Protein AF-A0A6C0IW32-F1 (afdb_monomer_lite)

pLDDT: mean 74.31, std 19.68, range [24.05, 97.94]

Structure (mmCIF, N/CA/C/O backbone):
data_AF-A0A6C0IW32-F1
#
_entry.id   AF-A0A6C0IW32-F1
#
loop_
_atom_site.group_PDB
_atom_site.id
_atom_site.type_symbol
_atom_site.label_atom_id
_atom_site.label_alt_id
_atom_site.label_comp_id
_atom_site.label_asym_id
_atom_site.label_entity_id
_atom_site.label_seq_id
_atom_site.pdbx_PDB_ins_code
_atom_site.Cartn_x
_atom_site.Cartn_y
_atom_site.Cartn_z
_atom_site.occupancy
_atom_site.B_iso_or_equiv
_atom_site.auth_seq_id
_atom_site.auth_comp_id
_atom_site.auth_asym_id
_atom_site.auth_atom_id
_atom_site.pdbx_PDB_model_num
ATOM 1 N N . MET A 1 1 ? -46.555 11.121 -19.868 1.00 35.78 1 MET A N 1
ATOM 2 C CA . MET A 1 1 ? -45.331 10.616 -20.527 1.00 35.78 1 MET A CA 1
ATOM 3 C C . MET A 1 1 ? -44.204 11.599 -20.251 1.00 35.78 1 MET A C 1
ATOM 5 O O . MET A 1 1 ? -44.133 12.636 -20.891 1.00 35.78 1 MET A O 1
ATOM 9 N N . SER A 1 2 ? -43.410 11.332 -19.212 1.00 31.66 2 SER A N 1
ATOM 10 C CA . SER A 1 2 ? -42.281 12.174 -18.804 1.00 31.66 2 SER A CA 1
ATOM 11 C C . SER A 1 2 ? -41.039 11.726 -19.570 1.00 31.66 2 SER A C 1
ATOM 13 O O . SER A 1 2 ? -40.673 10.552 -19.527 1.00 31.66 2 SER A O 1
ATOM 15 N N . SER A 1 3 ? -40.443 12.649 -20.322 1.00 27.64 3 SER A N 1
ATOM 16 C CA . SER A 1 3 ? -39.231 12.437 -21.104 1.00 27.64 3 SER A CA 1
ATOM 17 C C . SER A 1 3 ? -38.084 12.009 -20.189 1.00 27.64 3 SER A C 1
ATOM 19 O O . SER A 1 3 ? -37.561 12.817 -19.417 1.00 27.64 3 SER A O 1
ATOM 21 N N . ILE A 1 4 ? -37.681 10.744 -20.300 1.00 27.12 4 ILE A N 1
ATOM 22 C CA . ILE A 1 4 ? -36.443 10.223 -19.724 1.00 27.12 4 ILE A CA 1
ATOM 23 C C . ILE A 1 4 ? -35.302 11.029 -20.349 1.00 27.12 4 ILE A C 1
ATOM 25 O O . ILE A 1 4 ? -34.916 10.808 -21.498 1.00 27.12 4 ILE A O 1
ATOM 29 N N . LYS A 1 5 ? -34.793 12.019 -19.608 1.00 27.33 5 LYS A N 1
ATOM 30 C CA . LYS A 1 5 ? -33.540 12.692 -19.946 1.00 27.33 5 LYS A CA 1
ATOM 31 C C . LYS A 1 5 ? -32.472 11.605 -20.007 1.00 27.33 5 LYS A C 1
ATOM 33 O O . LYS A 1 5 ? -32.166 10.994 -18.987 1.00 27.33 5 LYS A O 1
ATOM 38 N N . LYS A 1 6 ? -31.926 11.366 -21.204 1.00 29.45 6 LYS A N 1
ATOM 39 C CA . LYS A 1 6 ? -30.674 10.628 -21.394 1.00 29.45 6 LYS A CA 1
ATOM 40 C C . LYS A 1 6 ? -29.638 11.250 -20.461 1.00 29.45 6 LYS A C 1
ATOM 42 O O . LYS A 1 6 ? -29.188 12.370 -20.697 1.00 29.45 6 LYS A O 1
ATOM 47 N N . ILE A 1 7 ? -29.328 10.542 -19.381 1.00 25.16 7 ILE A N 1
ATOM 48 C CA . ILE A 1 7 ? -28.239 10.888 -18.478 1.00 25.16 7 ILE A CA 1
ATOM 49 C C . ILE A 1 7 ? -26.967 10.768 -19.314 1.00 25.16 7 ILE A C 1
ATOM 51 O O . ILE A 1 7 ? -26.694 9.727 -19.909 1.00 25.16 7 ILE A O 1
ATOM 55 N N . GLN A 1 8 ? -26.253 11.879 -19.451 1.00 25.09 8 GLN A N 1
ATOM 56 C CA . GLN A 1 8 ? -24.964 11.910 -20.118 1.00 25.09 8 GLN A CA 1
ATOM 57 C C . GLN A 1 8 ? -23.985 11.070 -19.289 1.00 25.09 8 GLN A C 1
ATOM 59 O O . GLN A 1 8 ? -23.684 11.416 -18.149 1.00 25.09 8 GLN A O 1
ATOM 64 N N . ASN A 1 9 ? -23.518 9.959 -19.865 1.00 26.31 9 ASN A N 1
ATOM 65 C CA . ASN A 1 9 ? -22.431 9.147 -19.326 1.00 26.31 9 ASN A CA 1
ATOM 66 C C . ASN A 1 9 ? -21.178 10.020 -19.200 1.00 26.31 9 ASN A C 1
ATOM 68 O O . ASN A 1 9 ? -20.588 10.417 -20.210 1.00 26.31 9 ASN A O 1
ATOM 72 N N . MET A 1 10 ? -20.771 10.328 -17.971 1.00 24.05 10 MET A N 1
ATOM 73 C CA . MET A 1 10 ? -19.461 10.913 -17.720 1.00 24.05 10 MET A CA 1
ATOM 74 C C . MET A 1 10 ? -18.429 9.788 -17.663 1.00 24.05 10 MET A C 1
ATOM 76 O O . MET A 1 10 ? -18.452 8.956 -16.764 1.00 24.05 10 MET A O 1
ATOM 80 N N . LYS A 1 11 ? -17.543 9.791 -18.663 1.00 27.30 11 LYS A N 1
ATOM 81 C CA . LYS A 1 11 ? -16.369 8.924 -18.800 1.00 27.30 11 LYS A CA 1
ATOM 82 C C . LYS A 1 11 ? -15.448 9.121 -17.593 1.00 27.30 11 LYS A C 1
ATOM 84 O O . LYS A 1 11 ? -15.018 10.246 -17.333 1.00 27.30 11 LYS A O 1
ATOM 89 N N . GLY A 1 12 ? -15.189 8.046 -16.853 1.00 28.67 12 GLY A N 1
ATOM 90 C CA . GLY A 1 12 ? -14.419 8.070 -15.613 1.00 28.67 12 GLY A CA 1
ATOM 91 C C . GLY A 1 12 ? -12.989 8.584 -15.799 1.00 28.67 12 GLY A C 1
ATOM 92 O O . GLY A 1 12 ? -12.286 8.215 -16.737 1.00 28.67 12 GLY A O 1
ATOM 93 N N . GLY A 1 13 ? -12.559 9.452 -14.882 1.00 26.89 13 GLY A N 1
ATOM 94 C CA . GLY A 1 13 ? -11.177 9.901 -14.770 1.00 26.89 13 GLY A CA 1
ATOM 95 C C . GLY A 1 13 ? -10.309 8.801 -14.169 1.00 26.89 13 GLY A C 1
ATOM 96 O O . GLY A 1 13 ? -10.280 8.624 -12.952 1.00 26.89 13 GLY A O 1
ATOM 97 N N . GLY A 1 14 ? -9.591 8.078 -15.021 1.00 36.69 14 GLY A N 1
ATOM 98 C CA . GLY A 1 14 ? -8.546 7.142 -14.617 1.00 36.69 14 GLY A CA 1
ATOM 99 C C . GLY A 1 14 ? -7.335 7.899 -14.159 1.00 36.69 14 GLY A C 1
ATOM 100 O O . GLY A 1 14 ? -6.444 8.181 -14.954 1.00 36.69 14 GLY A O 1
ATOM 101 N N . SER A 1 15 ? -7.314 8.294 -12.891 1.00 48.12 15 SER A N 1
ATOM 102 C CA . SER A 1 15 ? -6.131 8.940 -12.359 1.00 48.12 15 SER A CA 1
ATOM 103 C C . SER A 1 15 ? -5.076 7.880 -12.052 1.00 48.12 15 SER A C 1
ATOM 105 O O . SER A 1 15 ? -5.280 6.939 -11.279 1.00 48.12 15 SER A O 1
ATOM 107 N N . TRP A 1 16 ? -3.907 8.096 -12.645 1.00 50.81 16 TRP A N 1
ATOM 108 C CA . TRP A 1 16 ? -2.591 7.489 -12.428 1.00 50.81 16 TRP A CA 1
ATOM 109 C C . TRP A 1 16 ? -2.075 7.562 -10.972 1.00 50.81 16 TRP A C 1
ATOM 111 O O . TRP A 1 16 ? -0.878 7.530 -10.704 1.00 50.81 16 TRP A O 1
ATOM 121 N N . THR A 1 17 ? -2.979 7.725 -10.008 1.00 57.38 17 THR A N 1
ATOM 122 C CA . THR A 1 17 ? -2.725 7.986 -8.589 1.00 57.38 17 THR A CA 1
ATOM 123 C C . THR A 1 17 ? -3.177 6.827 -7.700 1.00 57.38 17 THR A C 1
ATOM 125 O O . THR A 1 17 ? -3.131 6.932 -6.475 1.00 57.38 17 THR A O 1
ATOM 128 N N . SER A 1 18 ? -3.616 5.711 -8.290 1.00 73.19 18 SER A N 1
ATOM 129 C CA . SER A 1 18 ? -4.178 4.588 -7.540 1.00 73.19 18 SER A CA 1
ATOM 130 C C . SER A 1 18 ? -3.066 3.648 -7.062 1.00 73.19 18 SER A C 1
ATOM 132 O O . SER A 1 18 ? -2.569 2.791 -7.798 1.00 73.19 18 SER A O 1
ATOM 134 N N . LEU A 1 19 ? -2.660 3.824 -5.802 1.00 80.75 19 LEU A N 1
ATOM 135 C CA . LEU A 1 19 ? -1.595 3.058 -5.151 1.00 80.75 19 LEU A CA 1
ATOM 136 C C . LEU A 1 19 ? -2.167 2.054 -4.152 1.00 80.75 19 LEU A C 1
ATOM 138 O O . LEU A 1 19 ? -3.117 2.342 -3.425 1.00 80.75 19 LEU A O 1
ATOM 142 N N . CYS A 1 20 ? -1.530 0.890 -4.054 1.00 88.31 20 CYS A N 1
ATOM 143 C CA . CYS A 1 20 ? -1.829 -0.061 -2.994 1.00 88.31 20 CYS A CA 1
ATOM 144 C C . CYS A 1 20 ? -1.436 0.534 -1.625 1.00 88.31 20 CYS A C 1
ATOM 146 O O . CYS A 1 20 ? -0.256 0.838 -1.423 1.00 88.31 20 CYS A O 1
ATOM 148 N N . PRO A 1 21 ? -2.360 0.630 -0.648 1.00 88.69 21 PRO A N 1
ATOM 149 C CA . PRO A 1 21 ? -2.099 1.237 0.664 1.00 88.69 21 PRO A CA 1
ATOM 150 C C . PRO A 1 21 ? -1.030 0.492 1.466 1.00 88.69 21 PRO A C 1
ATOM 152 O O . PRO A 1 21 ? -0.431 1.041 2.384 1.00 88.69 21 PRO A O 1
ATOM 155 N N . ILE A 1 22 ? -0.768 -0.773 1.144 1.00 92.00 22 ILE A N 1
ATOM 156 C CA . ILE A 1 22 ? 0.173 -1.602 1.896 1.00 92.00 22 ILE A CA 1
ATOM 157 C C . ILE A 1 22 ? 1.584 -1.477 1.318 1.00 92.00 22 ILE A C 1
ATOM 159 O O . ILE A 1 22 ? 2.547 -1.214 2.041 1.00 92.00 22 ILE A O 1
ATOM 163 N N . CYS A 1 23 ? 1.727 -1.704 0.011 1.00 91.81 23 CYS A N 1
ATOM 164 C CA . CYS A 1 23 ? 3.039 -1.793 -0.626 1.00 91.81 23 CYS A CA 1
ATOM 165 C C . CYS A 1 23 ? 3.468 -0.489 -1.315 1.00 91.81 23 CYS A C 1
ATOM 167 O O . CYS A 1 23 ? 4.652 -0.361 -1.631 1.00 91.81 23 CYS A O 1
ATOM 169 N N . GLY A 1 24 ? 2.547 0.458 -1.526 1.00 86.81 24 GLY A N 1
ATOM 170 C CA . GLY A 1 24 ? 2.777 1.743 -2.192 1.00 86.81 24 GLY A CA 1
ATOM 171 C C . GLY A 1 24 ? 2.996 1.652 -3.700 1.00 86.81 24 GLY A C 1
ATOM 172 O O . GLY A 1 24 ? 3.355 2.648 -4.315 1.00 86.81 24 GLY A O 1
ATOM 173 N N . ILE A 1 25 ? 2.841 0.465 -4.289 1.00 84.75 25 ILE A N 1
ATOM 174 C CA . ILE A 1 25 ? 3.023 0.251 -5.723 1.00 84.75 25 ILE A CA 1
ATOM 175 C C . ILE A 1 25 ? 1.688 0.486 -6.429 1.00 84.75 25 ILE A C 1
ATOM 177 O O . ILE A 1 25 ? 0.625 0.162 -5.893 1.00 84.75 25 ILE A O 1
ATOM 181 N N . HIS A 1 26 ? 1.758 1.048 -7.629 1.00 80.94 26 HIS A N 1
ATOM 182 C CA . HIS A 1 26 ? 0.606 1.313 -8.475 1.00 80.94 26 HIS A CA 1
ATOM 183 C C . HIS A 1 26 ? -0.108 0.014 -8.899 1.00 80.94 26 HIS A C 1
ATOM 185 O O . HIS A 1 26 ? 0.515 -1.044 -9.026 1.00 80.94 26 HIS A O 1
ATOM 191 N N . PHE A 1 27 ? -1.430 0.067 -9.089 1.00 78.25 27 PHE A N 1
ATOM 192 C CA . PHE A 1 27 ? -2.200 -1.098 -9.558 1.00 78.25 27 PHE A CA 1
ATOM 193 C C . PHE A 1 27 ? -1.935 -1.434 -11.022 1.00 78.25 27 PHE A C 1
ATOM 195 O O . PHE A 1 27 ? -1.956 -2.601 -11.404 1.00 78.25 27 PHE A O 1
ATOM 202 N N . ARG A 1 28 ? -1.603 -0.413 -11.810 1.00 72.44 28 ARG A N 1
ATOM 203 C CA . ARG A 1 28 ? -1.044 -0.547 -13.152 1.00 72.44 28 ARG A CA 1
ATOM 204 C C . ARG A 1 28 ? 0.470 -0.672 -13.056 1.00 72.44 28 ARG A C 1
ATOM 206 O O . ARG A 1 28 ? 1.150 0.314 -12.787 1.00 72.44 28 ARG A O 1
ATOM 213 N N . ILE A 1 29 ? 0.986 -1.871 -13.292 1.00 64.25 29 ILE A N 1
ATOM 214 C CA . ILE A 1 29 ? 2.399 -2.077 -13.614 1.00 64.25 29 ILE A CA 1
ATOM 215 C C . ILE A 1 29 ? 2.424 -2.766 -14.975 1.00 64.25 29 ILE A C 1
ATOM 217 O O . ILE A 1 29 ? 2.509 -3.989 -15.069 1.00 64.25 29 ILE A O 1
ATOM 221 N N . SER A 1 30 ? 2.245 -1.989 -16.040 1.00 60.78 30 SER A N 1
ATOM 222 C CA . SER A 1 30 ? 2.347 -2.495 -17.405 1.00 60.78 30 SER A CA 1
ATOM 223 C C . SER A 1 30 ? 3.594 -1.926 -18.047 1.00 60.78 30 SER A C 1
ATOM 225 O O . SER A 1 30 ? 3.694 -0.723 -18.267 1.00 60.78 30 SER A O 1
ATOM 227 N N . PHE A 1 31 ? 4.519 -2.808 -18.386 1.00 60.12 31 PHE A N 1
ATOM 228 C CA . PHE A 1 31 ? 5.547 -2.513 -19.362 1.00 60.12 31 PHE A CA 1
ATOM 229 C C . PHE A 1 31 ? 5.083 -3.224 -20.617 1.00 60.12 31 PHE A C 1
ATOM 231 O O . PHE A 1 31 ? 5.044 -4.449 -20.638 1.00 60.12 31 PHE A O 1
ATOM 238 N N . ASP A 1 32 ? 4.660 -2.524 -21.653 1.00 61.34 32 ASP A N 1
ATOM 239 C CA . ASP A 1 32 ? 4.297 -3.177 -22.910 1.00 61.34 32 ASP A CA 1
ATOM 240 C C . ASP A 1 32 ? 5.483 -3.168 -23.886 1.00 61.34 32 ASP A C 1
ATOM 242 O O . ASP A 1 32 ? 6.581 -2.699 -23.570 1.00 61.34 32 ASP A O 1
ATOM 246 N N . LYS A 1 33 ? 5.315 -3.820 -25.042 1.00 63.66 33 LYS A N 1
ATOM 247 C CA . LYS A 1 33 ? 6.339 -3.817 -26.098 1.00 63.66 33 LYS A CA 1
ATOM 248 C C . LYS A 1 33 ? 6.449 -2.444 -26.769 1.00 63.66 33 LYS A C 1
ATOM 250 O O . LYS A 1 33 ? 7.562 -2.065 -27.129 1.00 63.66 33 LYS A O 1
ATOM 255 N N . SER A 1 34 ? 5.343 -1.704 -26.866 1.00 67.50 34 SER A N 1
ATOM 256 C CA . SER A 1 34 ? 5.291 -0.353 -27.440 1.00 67.50 34 SER A CA 1
ATOM 257 C C . SER A 1 34 ? 6.250 0.597 -26.734 1.00 67.50 34 SER A C 1
ATOM 259 O O . SER A 1 34 ? 6.960 1.331 -27.409 1.00 67.50 34 SER A O 1
ATOM 261 N N . THR A 1 35 ? 6.405 0.484 -25.412 1.00 68.69 35 THR A N 1
ATOM 262 C CA . THR A 1 35 ? 7.375 1.291 -24.651 1.00 68.69 35 THR A CA 1
ATOM 263 C C . THR A 1 35 ? 8.820 1.127 -25.166 1.00 68.69 35 THR A C 1
ATOM 265 O O . THR A 1 35 ? 9.575 2.096 -25.237 1.00 68.69 35 THR A O 1
ATOM 268 N N . ILE A 1 36 ? 9.240 -0.088 -25.557 1.00 67.94 36 ILE A N 1
ATOM 269 C CA . ILE A 1 36 ? 10.590 -0.315 -26.116 1.00 67.94 36 ILE A CA 1
ATOM 270 C C . ILE A 1 36 ? 10.697 0.288 -27.506 1.00 67.94 36 ILE A C 1
ATOM 272 O O . ILE A 1 36 ? 11.688 0.945 -27.815 1.00 67.94 36 ILE A O 1
ATOM 276 N N . GLU A 1 37 ? 9.706 0.021 -28.350 1.00 73.94 37 GLU A N 1
ATOM 277 C CA . GLU A 1 37 ? 9.699 0.499 -29.729 1.00 73.94 37 GLU A CA 1
ATOM 278 C C . GLU A 1 37 ? 9.709 2.029 -29.767 1.00 73.94 37 GLU A C 1
ATOM 280 O O . GLU A 1 37 ? 10.463 2.616 -30.538 1.00 73.94 37 GLU A O 1
ATOM 285 N N . GLU A 1 38 ? 8.982 2.690 -28.868 1.00 73.00 38 GLU A N 1
ATOM 286 C CA . GLU A 1 38 ? 9.019 4.139 -28.678 1.00 73.00 38 GLU A CA 1
ATOM 287 C C . GLU A 1 38 ? 10.392 4.635 -28.211 1.00 73.00 38 GLU A C 1
ATOM 289 O O . GLU A 1 38 ? 10.935 5.569 -28.806 1.00 73.00 38 GLU A O 1
ATOM 294 N N . LEU A 1 39 ? 11.012 3.982 -27.219 1.00 72.19 39 LEU A N 1
ATOM 295 C CA . LEU A 1 39 ? 12.369 4.314 -26.762 1.00 72.19 39 LEU A CA 1
ATOM 296 C C . LEU A 1 39 ? 13.415 4.160 -27.879 1.00 72.19 39 LEU A C 1
ATOM 298 O O . LEU A 1 39 ? 14.296 5.013 -28.032 1.00 72.19 39 LEU A O 1
ATOM 302 N N . SER A 1 40 ? 13.315 3.094 -28.675 1.00 75.00 40 SER A N 1
ATOM 303 C CA . SER A 1 40 ? 14.181 2.835 -29.829 1.00 75.00 40 SER A CA 1
ATOM 304 C C . SER A 1 40 ? 13.935 3.829 -30.966 1.00 75.00 40 SER A C 1
ATOM 306 O O . SER A 1 40 ? 14.884 4.362 -31.530 1.00 75.00 40 SER A O 1
ATOM 308 N N . ASN A 1 41 ? 12.682 4.162 -31.266 1.00 78.81 41 ASN A N 1
ATOM 309 C CA . ASN A 1 41 ? 12.342 5.180 -32.260 1.00 78.81 41 ASN A CA 1
ATOM 310 C C . ASN A 1 41 ? 12.759 6.586 -31.811 1.00 78.81 41 ASN A C 1
ATOM 312 O O . ASN A 1 41 ? 13.036 7.456 -32.634 1.00 78.81 41 ASN A O 1
ATOM 316 N N . TYR A 1 42 ? 12.815 6.836 -30.505 1.00 71.44 42 TYR A N 1
ATOM 317 C CA . TYR A 1 42 ? 13.300 8.096 -29.963 1.00 71.44 42 TYR A CA 1
ATOM 318 C C . TYR A 1 42 ? 14.828 8.206 -29.995 1.00 71.44 42 TYR A C 1
ATOM 320 O O . TYR A 1 42 ? 15.363 9.316 -30.090 1.00 71.44 42 TYR A O 1
ATOM 328 N N . SER A 1 43 ? 15.569 7.096 -29.895 1.00 71.44 43 SER A N 1
ATOM 329 C CA . SER A 1 43 ? 17.034 7.121 -30.012 1.00 71.44 43 SER A CA 1
ATOM 330 C C . SER A 1 43 ? 17.495 7.603 -31.390 1.00 71.44 43 SER A C 1
ATOM 332 O O . SER A 1 43 ? 18.510 8.289 -31.467 1.00 71.44 43 SER A O 1
ATOM 334 N N . SER A 1 44 ? 16.706 7.348 -32.438 1.00 77.12 44 SER A N 1
ATOM 335 C CA . SER A 1 44 ? 17.055 7.642 -33.831 1.00 77.12 44 SER A CA 1
ATOM 336 C C . SER A 1 44 ? 16.649 9.034 -34.340 1.00 77.12 44 SER A C 1
ATOM 338 O O . SER A 1 44 ? 17.180 9.478 -35.354 1.00 77.12 44 SER A O 1
ATOM 340 N N . LYS A 1 45 ? 15.734 9.752 -33.667 1.00 74.69 45 LYS A N 1
ATOM 341 C CA . LYS A 1 45 ? 15.076 10.958 -34.226 1.00 74.69 45 LYS A CA 1
ATOM 342 C C . LYS A 1 45 ? 15.692 12.325 -33.874 1.00 74.69 45 LYS A C 1
ATOM 344 O O . LYS A 1 45 ? 15.268 13.323 -34.451 1.00 74.69 45 LYS A O 1
ATOM 349 N N . LYS A 1 46 ? 16.651 12.437 -32.943 1.00 73.44 46 LYS A N 1
ATOM 350 C CA . LYS A 1 46 ? 17.237 13.737 -32.527 1.00 73.44 46 LYS A CA 1
ATOM 351 C C . LYS A 1 46 ? 18.752 13.654 -32.328 1.00 73.44 46 LYS A C 1
ATOM 353 O O . LYS A 1 46 ? 19.241 12.651 -31.819 1.00 73.44 46 LYS A O 1
ATOM 358 N N . ARG A 1 47 ? 19.480 14.739 -32.646 1.00 76.56 47 ARG A N 1
ATOM 359 C CA . ARG A 1 47 ? 20.872 14.927 -32.190 1.00 76.56 47 ARG A CA 1
ATOM 360 C C . ARG A 1 47 ? 20.868 14.970 -30.660 1.00 76.56 47 ARG A C 1
ATOM 362 O O . ARG A 1 47 ? 20.246 15.854 -30.077 1.00 76.56 47 ARG A O 1
ATOM 369 N N . LYS A 1 48 ? 21.518 13.994 -30.034 1.00 78.06 48 LYS A N 1
ATOM 370 C CA . LYS A 1 48 ? 21.678 13.876 -28.580 1.00 78.06 48 LYS A CA 1
ATOM 371 C C . LYS A 1 48 ? 23.143 14.065 -28.229 1.00 78.06 48 LYS A C 1
ATOM 373 O O . LYS A 1 48 ? 24.005 13.753 -29.050 1.00 78.06 48 LYS A O 1
ATOM 378 N N . SER A 1 49 ? 23.418 14.557 -27.026 1.00 86.19 49 SER A N 1
ATOM 379 C CA . SER A 1 49 ? 24.783 14.499 -26.508 1.00 86.19 49 SER A CA 1
ATOM 380 C C . SER A 1 49 ? 25.202 13.042 -26.291 1.00 86.19 49 SER A C 1
ATOM 382 O O . SER A 1 49 ? 24.361 12.151 -26.128 1.00 86.19 49 SER A O 1
ATOM 384 N N . GLU A 1 50 ? 26.507 12.795 -26.270 1.00 86.44 50 GLU A N 1
ATOM 385 C CA . GLU A 1 50 ? 27.065 11.471 -25.989 1.00 86.44 50 GLU A CA 1
ATOM 386 C C . GLU A 1 50 ? 26.578 10.925 -24.634 1.00 86.44 50 GLU A C 1
ATOM 388 O O . GLU A 1 50 ? 26.093 9.795 -24.557 1.00 86.44 50 GLU A O 1
ATOM 393 N N . ASP A 1 51 ? 26.542 11.768 -23.598 1.00 84.31 51 ASP A N 1
ATOM 394 C CA . ASP A 1 51 ? 26.009 11.414 -22.275 1.00 84.31 51 ASP A CA 1
ATOM 395 C C . ASP A 1 51 ? 24.541 10.968 -22.316 1.00 84.31 51 ASP A C 1
ATOM 397 O O . ASP A 1 51 ? 24.146 10.005 -21.650 1.00 84.31 51 ASP A O 1
ATOM 401 N N . GLN A 1 52 ? 23.708 11.646 -23.114 1.00 81.75 52 GLN A N 1
ATOM 402 C CA . GLN A 1 52 ? 22.301 11.277 -23.286 1.00 81.75 52 GLN A CA 1
ATOM 403 C C . GLN A 1 52 ? 22.159 9.915 -23.974 1.00 81.75 52 GLN A C 1
ATOM 405 O O . GLN A 1 52 ? 21.267 9.139 -23.620 1.00 81.75 52 GLN A O 1
ATOM 410 N N . LEU A 1 53 ? 23.034 9.600 -24.933 1.00 82.56 53 LEU A N 1
ATOM 411 C CA . LEU A 1 53 ? 23.057 8.299 -25.601 1.00 82.56 53 LEU A CA 1
ATOM 412 C C . LEU A 1 53 ? 23.518 7.186 -24.654 1.00 82.56 53 LEU A C 1
ATOM 414 O O . LEU A 1 53 ? 22.873 6.139 -24.600 1.00 82.56 53 LEU A O 1
ATOM 418 N N . ILE A 1 54 ? 24.566 7.418 -23.858 1.00 84.88 54 ILE A N 1
ATOM 419 C CA . ILE A 1 54 ? 25.049 6.465 -22.845 1.00 84.88 54 ILE A CA 1
ATOM 420 C C . ILE A 1 54 ? 23.938 6.151 -21.835 1.00 84.88 54 ILE A C 1
ATOM 422 O O . ILE A 1 54 ? 23.645 4.979 -21.570 1.00 84.88 54 ILE A O 1
ATOM 426 N N . LYS A 1 55 ? 23.262 7.183 -21.312 1.00 81.94 55 LYS A N 1
ATOM 427 C CA . LYS A 1 55 ? 22.118 7.017 -20.401 1.00 81.94 55 LYS A CA 1
ATOM 428 C C . LYS A 1 55 ? 20.989 6.214 -21.046 1.00 81.94 55 LYS A C 1
ATOM 430 O O . LYS A 1 55 ? 20.495 5.265 -20.438 1.00 81.94 55 LYS A O 1
ATOM 435 N N . LEU A 1 56 ? 20.607 6.548 -22.279 1.00 79.81 56 LEU A N 1
ATOM 436 C CA . LEU A 1 56 ? 19.534 5.858 -22.996 1.00 79.81 56 LEU A CA 1
ATOM 437 C C . LEU A 1 56 ? 19.868 4.385 -23.260 1.00 79.81 56 LEU A C 1
ATOM 439 O O . LEU A 1 56 ? 19.024 3.516 -23.059 1.00 79.81 56 LEU A O 1
ATOM 443 N N . ASN A 1 57 ? 21.108 4.082 -23.640 1.00 82.44 57 ASN A N 1
ATOM 444 C CA . ASN A 1 57 ? 21.558 2.707 -23.844 1.00 82.44 57 ASN A CA 1
ATOM 445 C C . ASN A 1 57 ? 21.513 1.896 -22.544 1.00 82.44 57 ASN A C 1
ATOM 447 O O . ASN A 1 57 ? 21.084 0.739 -22.554 1.00 82.44 57 ASN A O 1
ATOM 451 N N . LYS A 1 58 ? 21.880 2.506 -21.409 1.00 84.62 58 LYS A N 1
ATOM 452 C CA . LYS A 1 58 ? 21.751 1.872 -20.091 1.00 84.62 58 LYS A CA 1
ATOM 453 C C . LYS A 1 58 ? 20.288 1.605 -19.724 1.00 84.62 58 LYS A C 1
ATOM 455 O O . LYS A 1 58 ? 19.979 0.502 -19.281 1.00 84.62 58 LYS A O 1
ATOM 460 N N . ILE A 1 59 ? 19.388 2.558 -19.974 1.00 80.62 59 ILE A N 1
ATOM 461 C CA . ILE A 1 59 ? 17.933 2.391 -19.802 1.00 80.62 59 ILE A CA 1
ATOM 462 C C . ILE A 1 59 ? 17.426 1.217 -20.643 1.00 80.62 59 ILE A C 1
ATOM 464 O O . ILE A 1 59 ? 16.785 0.322 -20.103 1.00 80.62 59 ILE A O 1
ATOM 468 N N . ILE A 1 60 ? 17.754 1.180 -21.938 1.00 79.94 60 ILE A N 1
ATOM 469 C CA . ILE A 1 60 ? 17.331 0.112 -22.856 1.00 79.94 60 ILE A CA 1
ATOM 470 C C . ILE A 1 60 ? 17.861 -1.250 -22.389 1.00 79.94 60 ILE A C 1
ATOM 472 O O . ILE A 1 60 ? 17.114 -2.228 -22.366 1.00 79.94 60 ILE A O 1
ATOM 476 N N . SER A 1 61 ? 19.135 -1.326 -21.995 1.00 85.38 61 SER A N 1
ATOM 477 C CA . SER A 1 61 ? 19.745 -2.553 -21.467 1.00 85.38 61 SER A CA 1
ATOM 478 C C . SER A 1 61 ? 19.010 -3.055 -20.222 1.00 85.38 61 SER A C 1
ATOM 480 O O . SER A 1 61 ? 18.607 -4.218 -20.143 1.00 85.38 61 SER A O 1
ATOM 482 N N . ASN A 1 62 ? 18.740 -2.156 -19.280 1.00 83.75 62 ASN A N 1
ATOM 483 C CA . ASN A 1 62 ? 18.070 -2.504 -18.038 1.00 83.75 62 ASN A CA 1
ATOM 484 C C . ASN A 1 62 ? 16.595 -2.849 -18.256 1.00 83.75 62 ASN A C 1
ATOM 486 O O . ASN A 1 62 ? 16.093 -3.799 -17.661 1.00 83.75 62 ASN A O 1
ATOM 490 N N . PHE A 1 63 ? 15.928 -2.196 -19.203 1.00 78.69 63 PHE A N 1
ATOM 491 C CA . PHE A 1 63 ? 14.588 -2.576 -19.628 1.00 78.69 63 PHE A CA 1
ATOM 492 C C . PHE A 1 63 ? 14.555 -3.987 -20.235 1.00 78.69 63 PHE A C 1
ATOM 494 O O . PHE A 1 63 ? 13.654 -4.770 -19.942 1.00 78.69 63 PHE A O 1
ATOM 501 N N . LYS A 1 64 ? 15.559 -4.364 -21.040 1.00 82.44 64 LYS A N 1
ATOM 502 C CA . LYS A 1 64 ? 15.676 -5.733 -21.573 1.00 82.44 64 LYS A CA 1
ATOM 503 C C . LYS A 1 64 ? 15.833 -6.764 -20.454 1.00 82.44 64 LYS A C 1
ATOM 505 O O . LYS A 1 64 ? 15.117 -7.764 -20.464 1.00 82.44 64 LYS A O 1
ATOM 510 N N . LYS A 1 65 ? 16.706 -6.514 -19.469 1.00 84.00 65 LYS A N 1
ATOM 511 C CA . LYS A 1 65 ? 16.833 -7.375 -18.273 1.00 84.00 65 LYS A CA 1
ATOM 512 C C . LYS A 1 65 ? 15.496 -7.503 -17.548 1.00 84.00 65 LYS A C 1
ATOM 514 O O . LYS A 1 65 ? 15.054 -8.597 -17.213 1.00 84.00 65 LYS A O 1
ATOM 519 N N . PHE A 1 66 ? 14.829 -6.374 -17.362 1.00 76.50 66 PHE A N 1
ATOM 520 C CA . PHE A 1 66 ? 13.542 -6.308 -16.7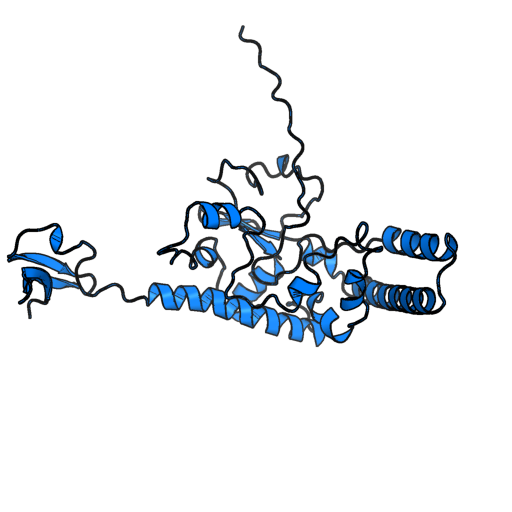07 1.00 76.50 66 PHE A CA 1
ATOM 521 C C . PHE A 1 66 ? 12.457 -7.115 -17.448 1.00 76.50 66 PHE A C 1
ATOM 523 O O . PHE A 1 66 ? 11.717 -7.871 -16.823 1.00 76.50 66 PHE A O 1
ATOM 530 N N . LYS A 1 67 ? 12.414 -7.067 -18.785 1.00 76.19 67 LYS A N 1
ATOM 531 C CA . LYS A 1 67 ? 11.509 -7.897 -19.599 1.00 76.19 67 LYS A CA 1
ATOM 532 C C . LYS A 1 67 ? 11.739 -9.395 -19.441 1.00 76.19 67 LYS A C 1
ATOM 534 O O . LYS A 1 67 ? 10.784 -10.170 -19.492 1.00 76.19 67 LYS A O 1
ATOM 539 N N . ILE A 1 68 ? 12.987 -9.812 -19.246 1.00 80.44 68 ILE A N 1
ATOM 540 C CA . ILE A 1 68 ? 13.307 -11.215 -18.961 1.00 80.44 68 ILE A CA 1
ATOM 541 C C . ILE A 1 68 ? 12.699 -11.614 -17.611 1.00 80.44 68 ILE A C 1
ATOM 543 O O . ILE A 1 68 ? 12.021 -12.638 -17.526 1.00 80.44 68 ILE A O 1
ATOM 547 N N . ILE A 1 69 ? 12.862 -10.772 -16.585 1.00 72.38 69 ILE A N 1
ATOM 548 C CA . ILE A 1 69 ? 12.267 -10.979 -15.255 1.00 72.38 69 ILE A CA 1
ATOM 549 C C . ILE A 1 69 ? 10.739 -11.061 -15.354 1.00 72.38 69 ILE A C 1
ATOM 551 O O . ILE A 1 69 ? 10.137 -11.986 -14.808 1.00 72.38 69 ILE A O 1
ATOM 555 N N . GLU A 1 70 ? 10.112 -10.133 -16.076 1.00 71.75 70 GLU A N 1
ATOM 556 C CA . GLU A 1 70 ? 8.667 -10.109 -16.303 1.00 71.75 70 GLU A CA 1
ATOM 557 C C . GLU A 1 70 ? 8.163 -11.420 -16.918 1.00 71.75 70 GLU A C 1
ATOM 559 O O . GLU A 1 70 ? 7.240 -12.050 -16.386 1.00 71.75 70 GLU A O 1
ATOM 564 N N . LYS A 1 71 ? 8.785 -11.832 -18.032 1.00 76.69 71 LYS A N 1
ATOM 565 C CA . LYS A 1 71 ? 8.404 -13.023 -18.797 1.00 76.69 71 LYS A CA 1
ATOM 566 C C . LYS A 1 71 ? 8.537 -14.288 -17.955 1.00 76.69 71 LYS A C 1
ATOM 568 O O . LYS A 1 71 ? 7.627 -15.116 -17.956 1.00 76.69 71 LYS A O 1
ATOM 573 N N . ASN A 1 72 ? 9.641 -14.418 -17.225 1.00 71.06 72 ASN A N 1
ATOM 574 C CA . ASN A 1 72 ? 9.937 -15.619 -16.450 1.00 71.06 72 ASN A CA 1
ATOM 575 C C . ASN A 1 72 ? 9.044 -15.743 -15.210 1.00 71.06 72 ASN A C 1
ATOM 577 O O . ASN A 1 72 ? 8.667 -16.850 -14.839 1.00 71.06 72 ASN A O 1
ATOM 581 N N . ASN A 1 73 ? 8.641 -14.623 -14.604 1.00 63.56 73 ASN A N 1
ATOM 582 C CA . ASN A 1 73 ? 7.909 -14.646 -13.335 1.00 63.56 73 ASN A CA 1
ATOM 583 C C . ASN A 1 73 ? 6.386 -14.507 -13.471 1.00 63.56 73 ASN A C 1
ATOM 585 O O . ASN A 1 73 ? 5.681 -14.553 -12.460 1.00 63.56 73 ASN A O 1
ATOM 589 N N . LYS A 1 74 ? 5.850 -14.295 -14.689 1.00 66.25 74 LYS A N 1
ATOM 590 C CA . LYS A 1 74 ? 4.428 -13.936 -14.921 1.00 66.25 74 LYS A CA 1
ATOM 591 C C . LYS A 1 74 ? 3.955 -12.810 -13.980 1.00 66.25 74 LYS A C 1
ATOM 593 O O . LYS A 1 74 ? 2.785 -12.749 -13.591 1.00 66.25 74 LYS A O 1
ATOM 598 N N . MET A 1 75 ? 4.891 -11.943 -13.599 1.00 65.69 75 MET A N 1
ATOM 599 C CA . MET A 1 75 ? 4.858 -11.116 -12.391 1.00 65.69 75 MET A CA 1
ATOM 600 C C . MET A 1 75 ? 3.636 -10.195 -12.359 1.00 65.69 75 MET A C 1
ATOM 602 O O . MET A 1 75 ? 2.871 -10.185 -11.395 1.00 65.69 75 MET A O 1
ATOM 606 N N . PHE A 1 76 ? 3.405 -9.477 -13.459 1.00 65.69 76 PHE A N 1
ATOM 607 C CA . PHE A 1 76 ? 2.404 -8.410 -13.506 1.00 65.69 76 PHE A CA 1
ATOM 608 C C . PHE A 1 76 ? 0.982 -8.920 -13.653 1.00 65.69 76 PHE A C 1
ATOM 610 O O . PHE A 1 76 ? 0.064 -8.339 -13.085 1.00 65.69 76 PHE A O 1
ATOM 617 N N . SER A 1 77 ? 0.791 -10.081 -14.287 1.00 64.31 77 SER A N 1
ATOM 618 C CA . SER A 1 77 ? -0.542 -10.688 -14.390 1.00 64.31 77 SER A CA 1
ATOM 619 C C . SER A 1 77 ? -1.180 -10.947 -13.017 1.00 64.31 77 SER A C 1
ATOM 621 O O . SER A 1 77 ? -2.401 -10.877 -12.874 1.00 64.31 77 SER A O 1
ATOM 623 N N . LYS A 1 78 ? -0.353 -11.215 -11.996 1.00 65.06 78 LYS A N 1
ATOM 624 C CA . LYS A 1 78 ? -0.794 -11.424 -10.614 1.00 65.06 78 LYS A CA 1
ATOM 625 C C . LYS A 1 78 ? -0.932 -10.112 -9.837 1.00 65.06 78 LYS A C 1
ATOM 627 O O . LYS A 1 78 ? -1.874 -10.000 -9.058 1.00 65.06 78 LYS A O 1
ATOM 632 N N . TYR A 1 79 ? -0.072 -9.117 -10.073 1.00 68.56 79 TYR A N 1
ATOM 633 C CA . TYR A 1 79 ? -0.218 -7.779 -9.475 1.00 68.56 79 TYR A CA 1
ATOM 634 C C . TYR A 1 79 ? -1.473 -7.040 -9.958 1.00 68.56 79 TYR A C 1
ATOM 636 O O . TYR A 1 79 ? -2.058 -6.283 -9.194 1.00 68.56 79 TYR A O 1
ATOM 644 N N . ASN A 1 80 ? -1.964 -7.343 -11.159 1.00 71.75 80 ASN A N 1
ATOM 645 C CA . ASN A 1 80 ? -3.196 -6.750 -11.692 1.00 71.75 80 ASN A CA 1
ATOM 646 C C . ASN A 1 80 ? -4.480 -7.280 -11.022 1.00 71.75 80 ASN A C 1
ATOM 648 O O . ASN A 1 80 ? -5.582 -6.844 -11.362 1.00 71.75 80 ASN A O 1
ATOM 652 N N . LYS A 1 81 ? -4.357 -8.239 -10.093 1.00 85.62 81 LYS A N 1
ATOM 653 C CA . LYS A 1 81 ? -5.472 -8.739 -9.287 1.00 85.62 81 LYS A CA 1
ATOM 654 C C . LYS A 1 81 ? -5.609 -7.913 -8.017 1.00 85.62 81 LYS A C 1
ATOM 656 O O . LYS A 1 81 ? -4.736 -7.929 -7.144 1.00 85.62 81 LYS A O 1
ATOM 661 N N . ILE A 1 82 ? -6.758 -7.280 -7.858 1.00 88.00 82 ILE A N 1
ATOM 662 C CA . ILE A 1 82 ? -7.075 -6.420 -6.723 1.00 88.00 82 ILE A CA 1
ATOM 663 C C . ILE A 1 82 ? -8.006 -7.150 -5.751 1.00 88.00 82 ILE A C 1
ATOM 665 O O . ILE A 1 82 ? -8.951 -7.829 -6.157 1.00 88.00 82 ILE A O 1
ATOM 669 N N . THR A 1 83 ? -7.730 -6.995 -4.459 1.00 91.44 83 THR A N 1
ATOM 670 C CA . THR A 1 83 ? -8.708 -7.209 -3.394 1.00 91.44 83 THR A CA 1
ATOM 671 C C . THR A 1 83 ? -9.318 -5.857 -3.039 1.00 91.44 83 THR A C 1
ATOM 673 O O . THR A 1 83 ? -8.590 -4.892 -2.810 1.00 91.44 83 THR A O 1
ATOM 676 N N . MET A 1 84 ? -10.642 -5.795 -2.986 1.00 89.44 84 MET A N 1
ATOM 677 C CA . MET A 1 84 ? -11.415 -4.627 -2.586 1.00 89.44 84 MET A CA 1
ATOM 678 C C . MET A 1 84 ? -12.038 -4.874 -1.216 1.00 89.44 84 MET A C 1
ATOM 680 O O . MET A 1 84 ? -12.753 -5.864 -1.042 1.00 89.44 84 MET A O 1
ATOM 684 N N . LEU A 1 85 ? -11.775 -3.983 -0.260 1.00 89.38 85 LEU A N 1
ATOM 685 C CA . LEU A 1 85 ? -12.383 -4.015 1.071 1.00 89.38 85 LEU A CA 1
ATOM 686 C C . LEU A 1 85 ? -13.513 -2.988 1.122 1.00 89.38 85 LEU A C 1
ATOM 688 O O . LEU A 1 85 ? -13.249 -1.798 0.979 1.00 89.38 85 LEU A O 1
ATOM 692 N N . LEU A 1 86 ? -14.759 -3.424 1.296 1.00 84.38 86 LEU A N 1
ATOM 693 C CA . LEU A 1 86 ? -15.916 -2.529 1.341 1.00 84.38 86 LEU A CA 1
ATOM 694 C C . LEU A 1 86 ? -16.245 -2.110 2.788 1.00 84.38 86 LEU A C 1
ATOM 696 O O . LEU A 1 86 ? -16.048 -2.911 3.705 1.00 84.38 86 LEU A O 1
ATOM 700 N N . PRO A 1 87 ? -16.797 -0.898 3.012 1.00 80.94 87 PRO A N 1
ATOM 701 C CA . PRO A 1 87 ? -17.165 -0.416 4.352 1.00 80.94 87 PRO A CA 1
ATOM 702 C C . PRO A 1 87 ? -18.211 -1.266 5.091 1.00 80.94 87 PRO A C 1
ATOM 704 O O . PRO A 1 87 ? -18.347 -1.162 6.303 1.00 80.94 87 PRO A O 1
ATOM 707 N N . ASN A 1 88 ? -18.968 -2.102 4.377 1.00 80.81 88 ASN A N 1
ATOM 708 C CA . ASN A 1 88 ? -19.950 -3.026 4.954 1.00 80.81 88 ASN A CA 1
ATOM 709 C C . ASN A 1 88 ? -19.344 -4.391 5.343 1.00 80.81 88 ASN A C 1
ATOM 711 O O . ASN A 1 88 ? -20.080 -5.339 5.613 1.00 80.81 88 ASN A O 1
ATOM 715 N N . GLY A 1 89 ? -18.013 -4.519 5.328 1.00 86.75 89 GLY A N 1
ATOM 716 C CA . GLY A 1 89 ? -17.294 -5.749 5.658 1.00 86.75 89 GLY A CA 1
ATOM 717 C C . GLY A 1 89 ? -17.205 -6.770 4.519 1.00 86.75 89 GLY A C 1
ATOM 718 O O . GLY A 1 89 ? -16.564 -7.808 4.692 1.00 86.75 89 GLY A O 1
ATOM 719 N N . ILE A 1 90 ? -17.800 -6.497 3.351 1.00 88.94 90 ILE A N 1
ATOM 720 C CA . ILE A 1 90 ? -17.665 -7.362 2.174 1.00 88.94 90 ILE A CA 1
ATOM 721 C C . ILE A 1 90 ? -16.250 -7.230 1.600 1.00 88.94 90 ILE A C 1
ATOM 723 O O . ILE A 1 90 ? -15.733 -6.132 1.394 1.00 88.94 90 ILE A O 1
ATOM 727 N N . ILE A 1 91 ? -15.638 -8.371 1.286 1.00 91.81 91 ILE A N 1
ATOM 728 C CA . ILE A 1 91 ? -14.322 -8.451 0.651 1.00 91.81 91 ILE A CA 1
ATOM 729 C C . ILE A 1 91 ? -14.489 -9.100 -0.721 1.00 91.81 91 ILE A C 1
ATOM 731 O O . ILE A 1 91 ? -14.996 -10.216 -0.830 1.00 91.81 91 ILE A O 1
ATOM 735 N N . LYS A 1 92 ? -14.050 -8.412 -1.777 1.00 90.50 92 LYS A N 1
ATOM 736 C CA . LYS A 1 92 ? -14.073 -8.931 -3.152 1.00 90.50 92 LYS A CA 1
ATOM 737 C C . LYS A 1 92 ? -12.642 -9.165 -3.629 1.00 90.50 92 LYS A C 1
ATOM 739 O O . LYS A 1 92 ? -11.834 -8.243 -3.625 1.00 90.50 92 LYS A O 1
ATOM 744 N N . HIS A 1 93 ? -12.320 -10.389 -4.037 1.00 92.06 93 HIS A N 1
ATOM 745 C CA . HIS A 1 93 ? -10.973 -10.778 -4.472 1.00 92.06 93 HIS A CA 1
ATOM 746 C C . HIS A 1 93 ? -10.849 -10.872 -5.990 1.00 92.06 93 HIS A C 1
ATOM 748 O O . HIS A 1 93 ? -11.837 -11.072 -6.691 1.00 92.06 93 HIS A O 1
ATOM 754 N N . ASN A 1 94 ? -9.604 -10.846 -6.478 1.00 86.38 94 ASN A N 1
ATOM 755 C CA . ASN A 1 94 ? -9.255 -11.082 -7.881 1.00 86.38 94 ASN A CA 1
ATOM 756 C C . ASN A 1 94 ? -9.982 -10.156 -8.868 1.00 86.38 94 ASN A C 1
ATOM 758 O O . ASN A 1 94 ? -10.185 -10.533 -10.023 1.00 86.38 94 ASN A O 1
ATOM 762 N N . ILE A 1 95 ? -10.346 -8.949 -8.433 1.00 84.62 95 ILE A N 1
ATOM 763 C CA . ILE A 1 95 ? -10.900 -7.934 -9.321 1.00 84.62 95 ILE A CA 1
ATOM 764 C C . ILE A 1 95 ? -9.807 -7.571 -10.317 1.00 84.62 95 ILE A C 1
ATOM 766 O O . ILE A 1 95 ? -8.684 -7.239 -9.928 1.00 84.62 95 ILE A O 1
ATOM 770 N N . LYS A 1 96 ? -10.120 -7.678 -11.606 1.00 78.00 96 LYS A N 1
ATOM 771 C CA . LYS A 1 96 ? -9.203 -7.257 -12.657 1.00 78.00 96 LYS A CA 1
ATOM 772 C C . LYS A 1 96 ? -9.220 -5.734 -12.713 1.00 78.00 96 LYS A C 1
ATOM 774 O O . LYS A 1 96 ? -10.284 -5.147 -12.879 1.00 78.00 96 LYS A O 1
ATOM 779 N N . TYR A 1 97 ? -8.053 -5.119 -12.578 1.00 70.81 97 TYR A N 1
ATOM 780 C CA . TYR A 1 97 ? -7.902 -3.697 -12.860 1.00 70.81 97 TYR A CA 1
ATOM 781 C C . TYR A 1 97 ? -8.058 -3.455 -14.370 1.00 70.81 97 TYR A C 1
ATOM 783 O O . TYR A 1 97 ? -7.411 -4.143 -15.164 1.00 70.81 97 TYR A O 1
ATOM 791 N N . ASP A 1 98 ? -8.936 -2.529 -14.755 1.00 64.56 98 ASP A N 1
ATOM 792 C CA . ASP A 1 98 ? -9.112 -2.073 -16.136 1.00 64.56 98 ASP A CA 1
ATOM 793 C C . ASP A 1 98 ? -8.889 -0.557 -16.177 1.00 64.56 98 ASP A C 1
ATOM 795 O O . ASP A 1 98 ? -9.531 0.192 -15.438 1.00 64.56 98 ASP A O 1
ATOM 799 N N . ASP A 1 99 ? -7.951 -0.123 -17.020 1.00 54.88 99 ASP A N 1
ATOM 800 C CA . ASP A 1 99 ? -7.559 1.281 -17.173 1.00 54.88 99 ASP A CA 1
ATOM 801 C C . ASP A 1 99 ? -8.687 2.134 -17.780 1.00 54.88 99 ASP A C 1
ATOM 803 O O . ASP A 1 99 ? -8.696 3.353 -17.617 1.00 54.88 99 ASP A O 1
ATOM 807 N N . ASN A 1 100 ? -9.670 1.515 -18.447 1.00 53.66 100 ASN A N 1
ATOM 808 C CA . ASN A 1 100 ? -10.756 2.234 -19.121 1.00 53.66 100 ASN A CA 1
ATOM 809 C C . ASN A 1 100 ? -11.818 2.821 -18.184 1.00 53.66 100 ASN A C 1
ATOM 811 O O . ASN A 1 100 ? -12.804 3.363 -18.670 1.00 53.66 100 ASN A O 1
ATOM 815 N N . CYS A 1 101 ? -11.628 2.758 -16.864 1.00 48.44 101 CYS A N 1
ATOM 816 C CA . CYS A 1 101 ? -12.454 3.442 -15.856 1.00 48.44 101 CYS A CA 1
ATOM 817 C C . CYS A 1 101 ? -13.930 3.075 -15.802 1.00 48.44 101 CYS A C 1
ATOM 819 O O . CYS A 1 101 ? -14.622 3.521 -14.890 1.00 48.44 101 CYS A O 1
ATOM 821 N N . ASP A 1 102 ? -14.387 2.192 -16.675 1.00 44.50 102 ASP A N 1
ATOM 822 C CA . ASP A 1 102 ? -15.711 1.614 -16.596 1.00 44.50 102 ASP A CA 1
ATOM 823 C C . ASP A 1 102 ? -15.646 0.390 -15.677 1.00 44.50 102 ASP A C 1
ATOM 825 O O . ASP A 1 102 ? -15.775 -0.769 -16.080 1.00 44.50 102 ASP A O 1
ATOM 829 N N . PHE A 1 103 ? -15.519 0.672 -14.375 1.00 48.72 103 PHE A N 1
ATOM 830 C CA . PHE A 1 103 ? -16.034 -0.241 -13.353 1.00 48.72 103 PHE A CA 1
ATOM 831 C C . PHE A 1 103 ? -17.564 -0.379 -13.446 1.00 48.72 103 PHE A C 1
ATOM 833 O O . PHE A 1 103 ? -18.142 -1.106 -12.654 1.00 48.72 103 PHE A O 1
ATOM 840 N N . ASP A 1 104 ? -18.224 0.212 -14.445 1.00 41.06 104 ASP A N 1
ATOM 841 C CA . ASP A 1 104 ? -19.644 0.045 -14.766 1.00 41.06 104 ASP A CA 1
ATOM 842 C C . ASP A 1 104 ? -20.090 -1.426 -14.850 1.00 41.06 104 ASP A C 1
ATOM 844 O O . ASP A 1 104 ? -21.233 -1.743 -14.528 1.00 41.06 104 ASP A O 1
ATOM 848 N N . LYS A 1 105 ? -19.196 -2.362 -15.212 1.00 44.00 105 LYS A N 1
ATOM 849 C CA . LYS A 1 105 ? -19.495 -3.811 -15.150 1.00 44.00 105 LYS A CA 1
ATOM 850 C C . LYS A 1 105 ? -19.424 -4.408 -13.742 1.00 44.00 105 LYS A C 1
ATOM 852 O O . LYS A 1 105 ? -20.008 -5.459 -13.493 1.00 44.00 105 LYS A O 1
ATOM 857 N N . TYR A 1 106 ? -18.712 -3.757 -12.833 1.00 46.84 106 TYR A N 1
ATOM 858 C CA . TYR A 1 106 ? -18.653 -4.053 -11.406 1.00 46.84 106 TYR A CA 1
ATOM 859 C C . TYR A 1 106 ? -19.451 -2.972 -10.675 1.00 46.84 106 TYR A C 1
ATOM 861 O O . TYR A 1 106 ? -18.871 -2.128 -9.999 1.00 46.84 106 TYR A O 1
ATOM 869 N N . THR A 1 107 ? -20.772 -3.016 -10.851 1.00 45.12 107 THR A N 1
ATOM 870 C CA . THR A 1 107 ? -21.828 -2.034 -10.512 1.00 45.12 107 THR A CA 1
ATOM 871 C C . THR A 1 107 ? -21.827 -1.403 -9.103 1.00 45.12 107 THR A C 1
ATOM 873 O O . THR A 1 107 ? -22.792 -0.746 -8.731 1.00 45.12 107 THR A O 1
ATOM 876 N N . GLU A 1 108 ? -20.795 -1.582 -8.282 1.00 45.94 108 GLU A N 1
ATOM 877 C CA . GLU A 1 108 ? -20.763 -1.198 -6.869 1.00 45.94 108 GLU A CA 1
ATOM 878 C C . GLU A 1 108 ? -19.430 -0.594 -6.398 1.00 45.94 108 GLU A C 1
ATOM 880 O O . GLU A 1 108 ? -19.263 -0.396 -5.197 1.00 45.94 108 GLU A O 1
ATOM 885 N N . VAL A 1 109 ? -18.446 -0.345 -7.274 1.00 45.59 109 VAL A N 1
ATOM 886 C CA . VAL A 1 109 ? -17.121 0.112 -6.819 1.00 45.59 109 VAL A CA 1
ATOM 887 C C . VAL A 1 109 ? -16.676 1.361 -7.568 1.00 45.59 109 VAL A C 1
ATOM 889 O O . VAL A 1 109 ? -16.148 1.292 -8.674 1.00 45.59 109 VAL A O 1
ATOM 892 N N . PHE A 1 110 ? -16.873 2.514 -6.929 1.00 48.94 110 PHE A N 1
ATOM 893 C CA . PHE A 1 110 ? -16.456 3.817 -7.439 1.00 48.94 110 PHE A CA 1
ATOM 894 C C . PHE A 1 110 ? -15.191 4.290 -6.723 1.00 48.94 110 PHE A C 1
ATOM 896 O O . PHE A 1 110 ? -15.107 4.248 -5.497 1.00 48.94 110 PHE A O 1
ATOM 903 N N . PHE A 1 111 ? -14.214 4.764 -7.497 1.00 49.97 111 PHE A N 1
ATOM 904 C CA . PHE A 1 111 ? -12.922 5.226 -6.980 1.00 49.97 111 PHE A CA 1
ATOM 905 C C . PHE A 1 111 ? -12.830 6.733 -6.771 1.00 49.97 111 PHE A C 1
ATOM 907 O O . PHE A 1 111 ? -11.853 7.192 -6.199 1.00 49.97 111 PHE A O 1
ATOM 914 N N . ASN A 1 112 ? -13.797 7.519 -7.245 1.00 44.94 112 ASN A N 1
ATOM 915 C CA . ASN A 1 112 ? -13.654 8.976 -7.240 1.00 44.94 112 ASN A CA 1
ATOM 916 C C . ASN A 1 112 ? -14.984 9.728 -7.228 1.00 44.94 112 ASN A C 1
ATOM 918 O O . ASN A 1 112 ? -15.064 10.883 -7.632 1.00 44.94 112 ASN A O 1
ATOM 922 N N . ASP A 1 113 ? -16.053 9.064 -6.793 1.00 43.31 113 ASP A N 1
ATOM 923 C CA . ASP A 1 113 ? -17.329 9.744 -6.681 1.00 43.31 113 ASP A CA 1
ATOM 924 C C . ASP A 1 113 ? -17.489 10.334 -5.280 1.00 43.31 113 ASP A C 1
ATOM 926 O O . ASP A 1 113 ? -17.465 9.629 -4.271 1.00 43.31 113 ASP A O 1
ATOM 930 N N . SER A 1 114 ? -17.711 11.646 -5.241 1.00 42.47 114 SER A N 1
ATOM 931 C CA . SER A 1 114 ? -18.180 12.417 -4.084 1.00 42.47 114 SER A CA 1
ATOM 932 C C . SER A 1 114 ? -19.417 11.828 -3.373 1.00 42.47 114 SER A C 1
ATOM 934 O O . SER A 1 114 ? -19.756 12.249 -2.269 1.00 42.47 114 SER A O 1
ATOM 936 N N . ARG A 1 115 ? -20.073 10.819 -3.960 1.00 47.31 115 ARG A N 1
ATOM 937 C CA . ARG A 1 115 ? -21.131 9.985 -3.366 1.00 47.31 115 ARG A CA 1
ATOM 938 C C . ARG A 1 115 ? -20.554 8.852 -2.487 1.00 47.31 115 ARG A C 1
ATOM 940 O O . ARG A 1 115 ? -20.854 7.678 -2.680 1.00 47.31 115 ARG A O 1
ATOM 947 N N . MET A 1 116 ? -19.720 9.236 -1.514 1.00 45.59 116 MET A N 1
ATOM 948 C CA . MET A 1 116 ? -18.774 8.441 -0.700 1.00 45.59 116 MET A CA 1
ATOM 949 C C . MET A 1 116 ? -19.316 7.277 0.166 1.00 45.59 116 MET A C 1
ATOM 951 O O . MET A 1 116 ? -18.569 6.741 0.984 1.00 45.59 116 MET A O 1
ATOM 955 N N . GLU A 1 117 ? -20.567 6.839 0.036 1.00 45.69 117 GLU A N 1
ATOM 956 C CA . GLU A 1 117 ? -21.116 5.803 0.934 1.00 45.69 117 GLU A CA 1
ATOM 957 C C . GLU A 1 117 ? -20.701 4.365 0.558 1.00 45.69 117 GLU A C 1
ATOM 959 O O . GLU A 1 117 ? -20.854 3.449 1.363 1.00 45.69 117 GLU A O 1
ATOM 964 N N . THR A 1 118 ? -20.113 4.153 -0.627 1.00 51.91 118 THR A N 1
ATOM 965 C CA . THR A 1 118 ? -19.776 2.811 -1.156 1.00 51.91 118 THR A CA 1
ATOM 966 C C . THR A 1 118 ? -18.324 2.642 -1.620 1.00 51.91 118 THR A C 1
ATOM 968 O O . THR A 1 118 ? -17.959 1.581 -2.126 1.00 51.91 118 THR A O 1
ATOM 971 N N . ALA A 1 119 ? -17.462 3.648 -1.435 1.00 68.00 119 ALA A N 1
ATOM 972 C CA . ALA A 1 119 ? -16.082 3.593 -1.918 1.00 68.00 119 ALA A CA 1
ATOM 973 C C . ALA A 1 119 ? -15.243 2.585 -1.108 1.00 68.00 119 ALA A C 1
ATOM 975 O O . ALA A 1 119 ? -14.912 2.805 0.061 1.00 68.00 119 ALA A O 1
ATOM 976 N N . GLY A 1 120 ? -14.901 1.460 -1.736 1.00 78.44 120 GLY A N 1
ATOM 977 C CA . GLY A 1 120 ? -14.022 0.456 -1.151 1.00 78.44 120 GLY A CA 1
ATOM 978 C C . GLY A 1 120 ? -12.545 0.852 -1.166 1.00 78.44 120 GLY A C 1
ATOM 979 O O . GLY A 1 120 ? -12.121 1.765 -1.871 1.00 78.44 120 GLY A O 1
ATOM 980 N N . LEU A 1 121 ? -11.743 0.132 -0.385 1.00 84.25 121 LEU A N 1
ATOM 981 C CA . LEU A 1 121 ? -10.292 0.261 -0.354 1.00 84.25 121 LEU A CA 1
ATOM 982 C C . LEU A 1 121 ? -9.643 -0.798 -1.264 1.00 84.25 121 LEU A C 1
ATOM 984 O O . LEU A 1 121 ? -9.689 -1.988 -0.926 1.00 84.25 121 LEU A O 1
ATOM 988 N N . PRO A 1 122 ? -9.007 -0.408 -2.383 1.00 87.31 122 PRO A N 1
ATOM 989 C CA . PRO A 1 122 ? -8.271 -1.343 -3.224 1.00 87.31 122 PRO A CA 1
ATOM 990 C C . PRO A 1 122 ? -6.930 -1.728 -2.592 1.00 87.31 122 PRO A C 1
ATOM 992 O O . PRO A 1 122 ? -6.250 -0.916 -1.967 1.00 87.31 122 PRO A O 1
ATOM 995 N N . MET A 1 123 ? -6.472 -2.948 -2.842 1.00 90.81 123 MET A N 1
ATOM 996 C CA . MET A 1 123 ? -5.090 -3.367 -2.600 1.00 90.81 123 MET A CA 1
ATOM 997 C C . MET A 1 123 ? -4.710 -4.541 -3.493 1.00 90.81 123 MET A C 1
ATOM 999 O O . MET A 1 123 ? -5.571 -5.258 -3.996 1.00 90.81 123 MET A O 1
ATOM 1003 N N . HIS A 1 124 ? -3.412 -4.781 -3.682 1.00 91.88 124 HIS A N 1
ATOM 1004 C CA . HIS A 1 124 ? -2.973 -5.974 -4.403 1.00 91.88 124 HIS A CA 1
ATOM 1005 C C . HIS A 1 124 ? -3.413 -7.222 -3.641 1.00 91.88 124 HIS A C 1
ATOM 1007 O O . HIS A 1 124 ? -3.193 -7.329 -2.432 1.00 91.88 124 HIS A O 1
ATOM 1013 N N . THR A 1 125 ? -3.985 -8.189 -4.358 1.00 92.94 125 THR A N 1
ATOM 1014 C CA . THR A 1 125 ? -4.476 -9.442 -3.757 1.00 92.94 125 THR A CA 1
ATOM 1015 C C . THR A 1 125 ? -3.369 -10.159 -2.982 1.00 92.94 125 THR A C 1
ATOM 1017 O O . THR A 1 125 ? -3.606 -10.707 -1.911 1.00 92.94 125 THR A O 1
ATOM 1020 N N . GLU A 1 126 ? -2.136 -10.103 -3.481 1.00 93.38 126 GLU A N 1
ATOM 1021 C CA . GLU A 1 126 ? -0.981 -10.726 -2.835 1.00 93.38 126 GLU A CA 1
ATOM 1022 C C . GLU A 1 126 ? -0.563 -10.016 -1.540 1.00 93.38 126 GLU A C 1
ATOM 1024 O O . GLU A 1 126 ? -0.134 -10.680 -0.602 1.00 93.38 126 GLU A O 1
ATOM 1029 N N . CYS A 1 127 ? -0.748 -8.695 -1.427 1.00 94.50 127 CYS A N 1
ATOM 1030 C CA . CYS A 1 127 ? -0.536 -7.990 -0.159 1.00 94.50 127 CYS A CA 1
ATOM 1031 C C . CYS A 1 127 ? -1.581 -8.396 0.887 1.00 94.50 127 CYS A C 1
ATOM 1033 O O . CYS A 1 127 ? -1.237 -8.563 2.055 1.00 94.50 127 CYS A O 1
ATOM 1035 N N . TRP A 1 128 ? -2.834 -8.594 0.464 1.00 96.25 128 TRP A N 1
ATOM 1036 C CA . TRP A 1 128 ? -3.898 -9.083 1.341 1.00 96.25 128 TRP A CA 1
ATOM 1037 C C . TRP A 1 128 ? -3.622 -10.514 1.829 1.00 96.25 128 TRP A C 1
ATOM 1039 O O . TRP A 1 128 ? -3.638 -10.769 3.031 1.00 96.25 128 TRP A O 1
ATOM 1049 N N . LYS A 1 129 ? -3.268 -11.433 0.919 1.00 95.81 129 LYS A N 1
ATOM 1050 C CA . LYS A 1 129 ? -2.910 -12.822 1.267 1.00 95.81 129 LYS A CA 1
ATOM 1051 C C . LYS A 1 129 ? -1.683 -12.905 2.167 1.00 95.81 129 LYS A C 1
ATOM 1053 O O . LYS A 1 129 ? -1.603 -13.782 3.027 1.00 95.81 129 LYS A O 1
ATOM 1058 N N . LEU A 1 130 ? -0.710 -12.016 1.967 1.00 95.75 130 LEU A N 1
ATOM 1059 C CA . LEU A 1 130 ? 0.463 -11.959 2.831 1.00 95.75 130 LEU A CA 1
ATOM 1060 C C . LEU A 1 130 ? 0.063 -11.609 4.270 1.00 95.75 130 LEU A C 1
ATOM 1062 O O . LEU A 1 130 ? 0.590 -12.202 5.205 1.00 95.75 130 LEU A O 1
ATOM 1066 N N . ALA A 1 131 ? -0.902 -10.702 4.454 1.00 96.06 131 ALA A N 1
ATOM 1067 C CA . ALA A 1 131 ? -1.429 -10.378 5.777 1.00 96.06 131 ALA A CA 1
ATOM 1068 C C . ALA A 1 131 ? -2.093 -11.590 6.449 1.00 96.06 131 ALA A C 1
ATOM 1070 O O . ALA A 1 131 ? -1.771 -11.913 7.594 1.00 96.06 131 ALA A O 1
ATOM 1071 N N . GLU A 1 132 ? -2.950 -12.299 5.709 1.00 96.00 132 GLU A N 1
ATOM 1072 C CA . GLU A 1 132 ? -3.634 -13.497 6.200 1.00 96.00 132 GLU A CA 1
ATOM 1073 C C . GLU A 1 132 ? -2.633 -14.605 6.563 1.00 96.00 132 GLU A C 1
ATOM 1075 O O . GLU A 1 132 ? -2.666 -15.125 7.672 1.00 96.00 132 GLU A O 1
ATOM 1080 N N . SER A 1 133 ? -1.685 -14.919 5.680 1.00 95.81 133 SER A N 1
ATOM 1081 C CA . SER A 1 133 ? -0.732 -16.021 5.895 1.00 95.81 133 SER A CA 1
ATOM 1082 C C . SER A 1 133 ? 0.352 -15.736 6.940 1.00 95.81 133 SER A C 1
ATOM 1084 O O . SER A 1 133 ? 0.717 -16.640 7.687 1.00 95.81 133 SER A O 1
ATOM 1086 N N . LYS A 1 134 ? 0.894 -14.511 7.013 1.00 96.06 134 LYS A N 1
ATOM 1087 C CA . LYS A 1 134 ? 1.999 -14.185 7.938 1.00 96.06 134 LYS A CA 1
ATOM 1088 C C . LYS A 1 134 ? 1.529 -13.764 9.321 1.00 96.06 134 LYS A C 1
ATOM 1090 O O . LYS A 1 134 ? 2.247 -13.988 10.291 1.00 96.06 134 LYS A O 1
ATOM 1095 N N . PHE A 1 135 ? 0.359 -13.135 9.413 1.00 94.56 135 PHE A N 1
ATOM 1096 C CA . PHE A 1 135 ? -0.137 -12.559 10.664 1.00 94.56 135 PHE A CA 1
ATOM 1097 C C . PHE A 1 135 ? -1.445 -13.186 11.145 1.00 94.56 135 PHE A C 1
ATOM 1099 O O . PHE A 1 135 ? -1.962 -12.749 12.169 1.00 94.56 135 PHE A O 1
ATOM 1106 N N . ASN A 1 136 ? -1.989 -14.180 10.428 1.00 94.88 136 ASN A N 1
ATOM 1107 C CA . ASN A 1 136 ? -3.320 -14.738 10.687 1.00 94.88 136 ASN A CA 1
ATOM 1108 C C . ASN A 1 136 ? -4.398 -13.639 10.776 1.00 94.88 136 ASN A C 1
ATOM 1110 O O . ASN A 1 136 ? -5.328 -13.713 11.579 1.00 94.88 136 ASN A O 1
ATOM 1114 N N . HIS A 1 137 ? -4.238 -12.574 9.980 1.00 94.62 137 HIS A N 1
ATOM 1115 C CA . HIS A 1 137 ? -5.081 -11.382 10.039 1.00 94.62 137 HIS A CA 1
ATOM 1116 C C . HIS A 1 137 ? -5.723 -11.117 8.682 1.00 94.62 137 HIS A C 1
ATOM 1118 O O . HIS A 1 137 ? -5.052 -10.738 7.720 1.00 94.62 137 HIS A O 1
ATOM 1124 N N . LYS A 1 138 ? -7.044 -11.296 8.606 1.00 96.06 138 LYS A N 1
ATOM 1125 C CA . LYS A 1 138 ? -7.828 -10.962 7.413 1.00 96.06 138 LYS A CA 1
ATOM 1126 C C . LYS A 1 138 ? -8.084 -9.466 7.403 1.00 96.06 138 LYS A C 1
ATOM 1128 O O . LYS A 1 138 ? -8.935 -8.998 8.155 1.00 96.06 138 LYS A O 1
ATOM 1133 N N . LEU A 1 139 ? -7.350 -8.744 6.558 1.00 94.19 139 LEU A N 1
ATOM 1134 C CA . LEU A 1 139 ? -7.487 -7.295 6.460 1.00 94.19 139 LEU A CA 1
ATOM 1135 C C . LEU A 1 139 ? -8.915 -6.896 6.078 1.00 94.19 139 LEU A C 1
ATOM 1137 O O . LEU A 1 139 ? -9.478 -7.448 5.126 1.00 94.19 139 LEU A O 1
ATOM 1141 N N . LYS A 1 140 ? -9.454 -5.911 6.795 1.00 93.31 140 LYS A N 1
ATOM 1142 C CA . LYS A 1 140 ? -10.776 -5.307 6.587 1.00 93.31 140 LYS A CA 1
ATOM 1143 C C . LYS A 1 140 ? -10.656 -3.806 6.351 1.00 93.31 140 LYS A C 1
ATOM 1145 O O . LYS A 1 140 ? -9.600 -3.218 6.573 1.00 93.31 140 LYS A O 1
ATOM 1150 N N . TYR A 1 141 ? -11.732 -3.183 5.877 1.00 87.00 141 TYR A N 1
ATOM 1151 C CA . TYR A 1 141 ? -11.750 -1.746 5.598 1.00 87.00 141 TYR A CA 1
ATOM 1152 C C . TYR A 1 141 ? -11.403 -0.926 6.853 1.00 87.00 141 TYR A C 1
ATOM 1154 O O . TYR A 1 141 ? -10.628 0.030 6.792 1.00 87.00 141 TYR A O 1
ATOM 1162 N N . GLU A 1 142 ? -11.889 -1.362 8.017 1.00 85.25 142 GLU A N 1
ATOM 1163 C CA . GLU A 1 142 ? -11.692 -0.703 9.308 1.00 85.25 142 GLU A CA 1
ATOM 1164 C C . GLU A 1 142 ? -10.220 -0.634 9.720 1.00 85.25 142 GLU A C 1
ATOM 1166 O O . GLU A 1 142 ? -9.818 0.343 10.348 1.00 85.25 142 GLU A O 1
ATOM 1171 N N . ASP A 1 143 ? -9.397 -1.601 9.303 1.00 87.62 143 ASP A N 1
ATOM 1172 C CA . ASP A 1 143 ? -7.962 -1.670 9.620 1.00 87.62 143 ASP A CA 1
ATOM 1173 C C . ASP A 1 143 ? -7.182 -0.447 9.118 1.00 87.62 143 ASP A C 1
ATOM 1175 O O . ASP A 1 143 ? -6.126 -0.100 9.647 1.00 87.62 143 ASP A O 1
ATOM 1179 N N . PHE A 1 144 ? -7.733 0.254 8.131 1.00 84.38 144 PHE A N 1
ATOM 1180 C CA . PHE A 1 144 ? -7.146 1.446 7.531 1.00 84.38 144 PHE A CA 1
ATOM 1181 C C . PHE A 1 144 ? -7.791 2.737 8.050 1.00 84.38 144 PHE A C 1
ATOM 1183 O O . PHE A 1 144 ? -7.256 3.825 7.840 1.00 84.38 144 PHE A O 1
ATOM 1190 N N . LEU A 1 145 ? -8.891 2.632 8.806 1.00 74.50 145 LEU A N 1
ATOM 1191 C CA . LEU A 1 145 ? -9.562 3.763 9.450 1.00 74.50 145 LEU A CA 1
ATOM 1192 C C . LEU A 1 145 ? -8.873 4.209 10.742 1.00 74.50 145 LEU A C 1
ATOM 1194 O O . LEU A 1 145 ? -9.165 5.292 11.243 1.00 74.50 145 LEU A O 1
ATOM 1198 N N . PHE A 1 146 ? -7.940 3.420 11.281 1.00 61.03 146 PHE A N 1
ATOM 1199 C CA . PHE A 1 146 ? -7.282 3.677 12.569 1.00 61.03 146 PHE A CA 1
ATOM 1200 C C . PHE A 1 146 ? -6.376 4.923 12.602 1.00 61.03 146 PHE A C 1
ATOM 1202 O O . PHE A 1 146 ? -5.844 5.270 13.657 1.00 61.03 146 PHE A O 1
ATOM 1209 N N . ASN A 1 147 ? -6.281 5.657 11.490 1.00 54.62 147 ASN A N 1
ATOM 1210 C CA . ASN A 1 147 ? -5.766 7.026 11.454 1.00 54.62 147 ASN A CA 1
ATOM 1211 C C . ASN A 1 147 ? -6.797 8.102 11.854 1.00 54.62 147 ASN A C 1
ATOM 1213 O O . ASN A 1 147 ? -6.470 9.284 11.858 1.00 54.62 147 ASN A O 1
ATOM 1217 N N . LYS A 1 148 ? -8.018 7.714 12.248 1.00 48.44 148 LYS A N 1
ATOM 1218 C CA . LYS A 1 148 ? -9.082 8.615 12.725 1.00 48.44 148 LYS A CA 1
ATOM 1219 C C . LYS A 1 148 ? -8.847 9.250 14.100 1.00 48.44 148 LYS A C 1
ATOM 1221 O O . LYS A 1 148 ? -9.728 9.966 14.568 1.00 48.44 148 LYS A O 1
ATOM 1226 N N . ASN A 1 149 ? -7.650 9.159 14.689 1.00 46.09 149 ASN A N 1
ATOM 1227 C CA . ASN A 1 149 ? -7.211 10.181 15.654 1.00 46.09 149 ASN A CA 1
ATOM 1228 C C . ASN A 1 149 ? -6.904 11.522 14.941 1.00 46.09 149 ASN A C 1
ATOM 1230 O O . ASN A 1 149 ? -5.952 12.224 15.269 1.00 46.09 149 ASN A O 1
ATOM 1234 N N . GLU A 1 150 ? -7.791 11.910 14.016 1.00 47.03 150 GLU A N 1
ATOM 1235 C CA . GLU A 1 150 ? -8.091 13.263 13.562 1.00 47.03 150 GLU A CA 1
ATOM 1236 C C . GLU A 1 150 ? -8.712 14.095 14.700 1.00 47.03 150 GLU A C 1
ATOM 1238 O O . GLU A 1 150 ? -9.679 14.837 14.508 1.00 47.03 150 GLU A O 1
ATOM 1243 N N . THR A 1 151 ? -8.162 14.044 15.909 1.00 45.00 151 THR A N 1
ATOM 1244 C CA . THR A 1 151 ? -8.302 15.216 16.764 1.00 45.00 151 THR A CA 1
ATOM 1245 C C . THR A 1 151 ? -7.383 16.278 16.162 1.00 45.00 151 THR A C 1
ATOM 1247 O O . THR A 1 151 ? -6.198 16.295 16.485 1.00 45.00 151 THR A O 1
ATOM 1250 N N . LYS A 1 152 ? -7.961 17.140 15.303 1.00 53.62 152 LYS A N 1
ATOM 1251 C CA . LYS A 1 152 ? -7.441 18.421 14.757 1.00 53.62 152 LYS A CA 1
ATOM 1252 C C . LYS A 1 152 ? -6.977 18.488 13.285 1.00 53.62 152 LYS A C 1
ATOM 1254 O O . LYS A 1 152 ? -6.187 19.371 12.982 1.00 53.62 152 LYS A O 1
ATOM 1259 N N . LEU A 1 153 ? -7.481 17.671 12.355 1.00 54.84 153 LEU A N 1
ATOM 1260 C CA . LEU A 1 153 ? -7.350 18.040 10.930 1.00 54.84 153 LEU A CA 1
ATOM 1261 C C . LEU A 1 153 ? -8.474 19.005 10.532 1.00 54.84 153 LEU A C 1
ATOM 1263 O O . LEU A 1 153 ? -9.660 18.730 10.743 1.00 54.84 153 LEU A O 1
ATOM 1267 N N . THR A 1 154 ? -8.096 20.154 9.986 1.00 66.06 154 THR A N 1
ATOM 1268 C CA . THR A 1 154 ? -8.988 21.171 9.430 1.00 66.06 154 THR A CA 1
ATOM 1269 C C . THR A 1 154 ? -9.752 20.626 8.222 1.00 66.06 154 THR A C 1
ATOM 1271 O O . THR A 1 154 ? -9.333 19.685 7.549 1.00 66.06 154 THR A O 1
ATOM 1274 N N . LYS A 1 155 ? -10.897 21.239 7.903 1.00 57.50 155 LYS A N 1
ATOM 1275 C CA . LYS A 1 155 ? -11.714 20.879 6.730 1.00 57.50 155 LYS A CA 1
ATOM 1276 C C . LYS A 1 155 ? -10.926 20.978 5.410 1.00 57.50 155 LYS A C 1
ATOM 1278 O O . LYS A 1 155 ? -11.237 20.261 4.465 1.00 57.50 155 LYS A O 1
ATOM 1283 N N . GLU A 1 156 ? -9.909 21.839 5.357 1.00 58.69 156 GLU A N 1
ATOM 1284 C CA . GLU A 1 156 ? -9.008 21.987 4.212 1.00 58.69 156 GLU A CA 1
ATOM 1285 C C . GLU A 1 156 ? -7.973 20.855 4.132 1.00 58.69 156 GLU A C 1
ATOM 1287 O O . GLU A 1 156 ? -7.735 20.333 3.049 1.00 58.69 156 GLU A O 1
ATOM 1292 N N . GLU A 1 157 ? -7.422 20.401 5.261 1.00 54.03 157 GLU A N 1
ATOM 1293 C CA . GLU A 1 157 ? -6.542 19.222 5.309 1.00 54.03 157 GLU A CA 1
ATOM 1294 C C . GLU A 1 157 ? -7.296 17.942 4.942 1.00 54.03 157 GLU A C 1
ATOM 1296 O O . GLU A 1 157 ? -6.780 17.122 4.188 1.00 54.03 157 GLU A O 1
ATOM 1301 N N . LYS A 1 158 ? -8.555 17.814 5.377 1.00 55.94 158 LYS A N 1
ATOM 1302 C CA . LYS A 1 158 ? -9.439 16.711 4.966 1.00 55.94 158 LYS A CA 1
ATOM 1303 C C . LYS A 1 158 ? -9.747 16.728 3.468 1.00 55.94 158 LYS A C 1
ATOM 1305 O O . LYS A 1 158 ? -9.827 15.668 2.865 1.00 55.94 158 LYS A O 1
ATOM 1310 N N . ARG A 1 159 ? -9.880 17.917 2.868 1.00 49.41 159 ARG A N 1
ATOM 1311 C CA . ARG A 1 159 ? -10.013 18.093 1.411 1.00 49.41 159 ARG A CA 1
ATOM 1312 C C . ARG A 1 159 ? -8.705 17.840 0.662 1.00 49.41 159 ARG A C 1
ATOM 1314 O O . ARG A 1 159 ? -8.743 17.330 -0.440 1.00 49.41 159 ARG A O 1
ATOM 1321 N N . LYS A 1 160 ? -7.541 18.155 1.235 1.00 46.25 160 LYS A N 1
ATOM 1322 C CA . LYS A 1 160 ? -6.232 17.826 0.635 1.00 46.25 160 LYS A CA 1
ATOM 1323 C C . LYS A 1 160 ? -5.879 16.343 0.752 1.00 46.25 160 LYS A C 1
ATOM 1325 O O . LYS A 1 160 ? -5.062 15.868 -0.028 1.00 46.25 160 LYS A O 1
ATOM 1330 N N . LEU A 1 161 ? -6.512 15.612 1.673 1.00 50.28 161 LEU A N 1
ATOM 1331 C CA . LEU A 1 161 ? -6.521 14.152 1.655 1.00 50.28 161 LEU A CA 1
ATOM 1332 C C . LEU A 1 161 ? -7.264 13.576 0.429 1.00 50.28 161 LEU A C 1
ATOM 1334 O O . LEU A 1 161 ? -7.154 12.376 0.231 1.00 50.28 161 LEU A O 1
ATOM 1338 N N . ASP A 1 162 ? -7.955 14.366 -0.412 1.00 46.59 162 ASP A N 1
ATOM 1339 C CA . ASP A 1 162 ? -8.616 13.877 -1.636 1.00 46.59 162 ASP A CA 1
ATOM 1340 C C . ASP A 1 162 ? -7.661 13.115 -2.580 1.00 46.59 162 ASP A C 1
ATOM 1342 O O . ASP A 1 162 ? -6.531 13.513 -2.856 1.00 46.59 162 ASP A O 1
ATOM 1346 N N . LEU A 1 163 ? -8.174 11.992 -3.071 1.00 44.19 163 LEU A N 1
ATOM 1347 C CA . LEU A 1 163 ? -7.727 10.918 -3.987 1.00 44.19 163 LEU A CA 1
ATOM 1348 C C . LEU A 1 163 ? -6.254 10.549 -4.270 1.00 44.19 163 LEU A C 1
ATOM 1350 O O . LEU A 1 163 ? -5.971 9.557 -4.940 1.00 44.19 163 LEU A O 1
ATOM 1354 N N . SER A 1 164 ? -5.322 11.183 -3.571 1.00 48.75 164 SER A N 1
ATOM 1355 C CA . SER A 1 164 ? -3.972 10.703 -3.229 1.00 48.75 164 SER A CA 1
ATOM 1356 C C . SER A 1 164 ? -3.950 9.911 -1.890 1.00 48.75 164 SER A C 1
ATOM 1358 O O . SER A 1 164 ? -2.897 9.657 -1.304 1.00 48.75 164 SER A O 1
ATOM 1360 N N . ILE A 1 165 ? -5.145 9.484 -1.439 1.00 52.62 165 ILE A N 1
ATOM 1361 C CA . ILE A 1 165 ? -5.632 9.263 -0.045 1.00 52.62 165 ILE A CA 1
ATOM 1362 C C . ILE A 1 165 ? -5.163 8.010 0.667 1.00 52.62 165 ILE A C 1
ATOM 1364 O O . ILE A 1 165 ? -5.360 7.882 1.872 1.00 52.62 165 ILE A O 1
ATOM 1368 N N . TYR A 1 166 ? -4.657 7.017 -0.048 1.00 56.53 166 TYR A N 1
ATOM 1369 C CA . TYR A 1 166 ? -4.440 5.703 0.563 1.00 56.53 166 TYR A CA 1
ATOM 1370 C C . TYR A 1 166 ? -3.020 5.527 1.103 1.00 56.53 166 TYR A C 1
ATOM 1372 O O . TYR A 1 166 ? -2.700 4.486 1.679 1.00 56.53 166 TYR A O 1
ATOM 1380 N N . LEU A 1 167 ? -2.165 6.545 0.954 1.00 64.75 167 LEU A N 1
ATOM 1381 C CA . LEU A 1 167 ? -0.844 6.551 1.565 1.00 64.75 167 LEU A CA 1
ATOM 1382 C C . LEU A 1 167 ? -0.962 6.900 3.047 1.00 64.75 167 LEU A C 1
ATOM 1384 O O . LEU A 1 167 ? -1.131 8.044 3.462 1.00 64.75 167 LEU A O 1
ATOM 1388 N N . LEU A 1 168 ? -0.845 5.866 3.866 1.00 77.38 168 LEU A N 1
ATOM 1389 C CA . LEU A 1 168 ? -0.824 5.971 5.311 1.00 77.38 168 LEU A CA 1
ATOM 1390 C C . LEU A 1 168 ? 0.486 6.637 5.754 1.00 77.38 168 LEU A C 1
ATOM 1392 O O . LEU A 1 168 ? 1.552 6.047 5.621 1.00 77.38 168 LEU A O 1
ATOM 1396 N N . HIS A 1 169 ? 0.434 7.839 6.329 1.00 77.44 169 HIS A N 1
ATOM 1397 C CA . HIS A 1 169 ? 1.639 8.605 6.703 1.00 77.44 169 HIS A CA 1
ATOM 1398 C C . HIS A 1 169 ? 2.624 7.857 7.628 1.00 77.44 169 HIS A C 1
ATOM 1400 O O . HIS A 1 169 ? 3.804 8.191 7.690 1.00 77.44 169 HIS A O 1
ATOM 1406 N N . TYR A 1 170 ? 2.153 6.854 8.373 1.00 77.19 170 TYR A N 1
ATOM 1407 C CA . TYR A 1 170 ? 2.978 6.041 9.269 1.00 77.19 170 TYR A CA 1
ATOM 1408 C C . TYR A 1 170 ? 3.681 4.875 8.556 1.00 77.19 170 TYR A C 1
ATOM 1410 O O . TYR A 1 170 ? 4.556 4.217 9.133 1.00 77.19 170 TYR A O 1
ATOM 1418 N N . ILE A 1 171 ? 3.314 4.601 7.308 1.00 85.25 171 ILE A N 1
ATOM 1419 C CA . ILE A 1 171 ? 3.902 3.572 6.463 1.00 85.25 171 ILE A CA 1
ATOM 1420 C C . ILE A 1 171 ? 5.095 4.144 5.702 1.00 85.25 171 ILE A C 1
ATOM 1422 O O . ILE A 1 171 ? 5.078 5.274 5.222 1.00 85.25 171 ILE A O 1
ATOM 1426 N N . ASP A 1 172 ? 6.168 3.354 5.616 1.00 84.44 172 ASP A N 1
ATOM 1427 C CA . ASP A 1 172 ? 7.355 3.761 4.870 1.00 84.44 172 ASP A CA 1
ATOM 1428 C C . ASP A 1 172 ? 7.188 3.384 3.397 1.00 84.44 172 ASP A C 1
ATOM 1430 O O . ASP A 1 172 ? 7.394 2.235 2.989 1.00 84.44 172 ASP A O 1
ATOM 1434 N N . TYR A 1 173 ? 6.804 4.375 2.599 1.00 84.38 173 TYR A N 1
ATOM 1435 C CA . TYR A 1 173 ? 6.738 4.245 1.151 1.00 84.38 173 TYR A CA 1
ATOM 1436 C C . TYR A 1 173 ? 8.009 4.720 0.452 1.00 84.38 173 TYR A C 1
ATOM 1438 O O . TYR A 1 173 ? 8.025 4.683 -0.766 1.00 84.38 173 TYR A O 1
ATOM 1446 N N . LYS A 1 174 ? 9.084 5.128 1.146 1.00 84.44 174 LYS A N 1
ATOM 1447 C CA . LYS A 1 174 ? 10.237 5.829 0.540 1.00 84.44 174 LYS A CA 1
ATOM 1448 C C . LYS A 1 174 ? 10.827 5.130 -0.683 1.00 84.44 174 LYS A C 1
ATOM 1450 O O . LYS A 1 174 ? 11.329 5.788 -1.587 1.00 84.44 174 LYS A O 1
ATOM 1455 N N . ILE A 1 175 ? 10.832 3.798 -0.692 1.00 84.50 175 ILE A N 1
ATOM 1456 C CA . ILE A 1 175 ? 11.272 3.030 -1.860 1.00 84.50 175 ILE A CA 1
ATOM 1457 C C . ILE A 1 175 ? 10.167 3.029 -2.918 1.00 84.50 175 ILE A C 1
ATOM 1459 O O . ILE A 1 175 ? 10.417 3.473 -4.026 1.00 84.50 175 ILE A O 1
ATOM 1463 N N . ALA A 1 176 ? 8.945 2.614 -2.576 1.00 83.12 176 ALA A N 1
ATOM 1464 C CA . ALA A 1 176 ? 7.820 2.534 -3.511 1.00 83.12 176 ALA A CA 1
ATOM 1465 C C . ALA A 1 176 ? 7.456 3.883 -4.168 1.00 83.12 176 ALA A C 1
ATOM 1467 O O . ALA A 1 176 ? 7.119 3.919 -5.347 1.00 83.12 176 ALA A O 1
ATOM 1468 N N . SER A 1 177 ? 7.588 4.993 -3.440 1.00 78.00 177 SER A N 1
ATOM 1469 C CA . SER A 1 177 ? 7.259 6.343 -3.897 1.00 78.00 177 SER A CA 1
ATOM 1470 C C . SER A 1 177 ? 8.198 6.859 -4.982 1.00 78.00 177 SER A C 1
ATOM 1472 O O . SER A 1 177 ? 7.814 7.719 -5.768 1.00 78.00 177 SER A O 1
ATOM 1474 N N . LYS A 1 178 ? 9.408 6.294 -5.096 1.00 75.00 178 LYS A N 1
ATOM 1475 C CA . LYS A 1 178 ? 10.289 6.554 -6.245 1.00 75.00 178 LYS A CA 1
ATOM 1476 C C . LYS A 1 178 ? 9.677 6.067 -7.564 1.00 75.00 178 LYS A C 1
ATOM 1478 O O . LYS A 1 178 ? 10.160 6.454 -8.623 1.00 75.00 178 LYS A O 1
ATOM 1483 N N . TYR A 1 179 ? 8.657 5.212 -7.488 1.00 71.25 179 TYR A N 1
ATOM 1484 C CA . TYR A 1 179 ? 8.049 4.506 -8.618 1.00 71.25 179 TYR A CA 1
ATOM 1485 C C . TYR A 1 179 ? 6.557 4.795 -8.758 1.00 71.25 179 TYR A C 1
ATOM 1487 O O . TYR A 1 179 ? 5.979 4.530 -9.805 1.00 71.25 179 TYR A O 1
ATOM 1495 N N . SER A 1 180 ? 5.928 5.361 -7.724 1.00 64.19 180 SER A N 1
ATOM 1496 C CA . SER A 1 180 ? 4.492 5.640 -7.700 1.00 64.19 180 SER A CA 1
ATOM 1497 C C . SER A 1 180 ? 4.061 6.721 -8.689 1.00 64.19 180 SER A C 1
ATOM 1499 O O . SER A 1 180 ? 2.895 6.764 -9.050 1.00 64.19 180 SER A O 1
ATOM 1501 N N . THR A 1 181 ? 4.981 7.597 -9.102 1.00 55.28 181 THR A N 1
ATOM 1502 C CA . THR A 1 181 ? 4.720 8.709 -10.032 1.00 55.28 181 THR A CA 1
ATOM 1503 C C . THR A 1 181 ? 5.373 8.506 -11.396 1.00 55.28 181 THR A C 1
ATOM 1505 O O . THR A 1 181 ? 5.489 9.461 -12.161 1.00 55.28 181 THR A O 1
ATOM 1508 N N . GLN A 1 182 ? 5.892 7.311 -11.685 1.00 57.81 182 GLN A N 1
ATOM 1509 C CA . GLN A 1 182 ? 6.496 7.038 -12.984 1.00 57.81 182 GLN A CA 1
ATOM 1510 C C . GLN A 1 182 ? 5.370 6.799 -13.987 1.00 57.81 182 GLN A C 1
ATOM 1512 O O . GLN A 1 182 ? 4.922 5.674 -14.179 1.00 57.81 182 GLN A O 1
ATOM 1517 N N . ASP A 1 183 ? 4.885 7.889 -14.582 1.00 54.84 183 ASP A N 1
ATOM 1518 C CA . ASP A 1 183 ? 4.121 7.813 -15.823 1.00 54.84 183 ASP A CA 1
ATOM 1519 C C . ASP A 1 183 ? 5.119 7.514 -16.943 1.00 54.84 183 ASP A C 1
ATOM 1521 O O . ASP A 1 183 ? 5.960 8.355 -17.272 1.00 54.84 183 ASP A O 1
ATOM 1525 N N . TRP A 1 184 ? 5.139 6.265 -17.410 1.00 54.94 184 TRP A N 1
ATOM 1526 C CA . TRP A 1 184 ? 6.257 5.746 -18.196 1.00 54.94 184 TRP A CA 1
ATOM 1527 C C . TRP A 1 184 ? 6.324 6.355 -19.595 1.00 54.94 184 TRP A C 1
ATOM 1529 O O . TRP A 1 184 ? 7.404 6.377 -20.162 1.00 54.94 184 TRP A O 1
ATOM 1539 N N . ILE A 1 185 ? 5.217 6.869 -20.133 1.00 52.03 185 ILE A N 1
ATOM 1540 C CA . ILE A 1 185 ? 5.164 7.421 -21.494 1.00 52.03 185 ILE A CA 1
ATOM 1541 C C . ILE A 1 185 ? 5.402 8.934 -21.456 1.00 52.03 185 ILE A C 1
ATOM 1543 O O . ILE A 1 185 ? 6.302 9.432 -22.134 1.00 52.03 185 ILE A O 1
ATOM 1547 N N . ASP A 1 186 ? 4.703 9.652 -20.573 1.00 50.22 186 ASP A N 1
ATOM 1548 C CA . ASP A 1 186 ? 4.816 11.112 -20.489 1.00 50.22 186 ASP A CA 1
ATOM 1549 C C . ASP A 1 186 ? 6.111 11.576 -19.787 1.00 50.22 186 ASP A C 1
ATOM 1551 O O . ASP A 1 186 ? 6.630 12.649 -20.099 1.00 50.22 186 ASP A O 1
ATOM 1555 N N . ASN A 1 187 ? 6.712 10.752 -18.909 1.00 51.34 187 ASN A N 1
ATOM 1556 C CA . ASN A 1 187 ? 7.978 11.071 -18.223 1.00 51.34 187 ASN A CA 1
ATOM 1557 C C . ASN A 1 187 ? 9.228 10.394 -18.806 1.00 51.34 187 ASN A C 1
ATOM 1559 O O . ASN A 1 187 ? 10.304 10.583 -18.239 1.00 51.34 187 ASN A O 1
ATOM 1563 N N . ILE A 1 188 ? 9.165 9.661 -19.929 1.00 53.09 188 ILE A N 1
ATOM 1564 C CA . ILE A 1 188 ? 10.396 9.204 -20.627 1.00 53.09 188 ILE A CA 1
ATOM 1565 C C . ILE A 1 188 ? 11.333 10.387 -20.930 1.00 53.09 188 ILE A C 1
ATOM 1567 O O . ILE A 1 188 ? 12.552 10.230 -21.031 1.00 53.09 188 ILE A O 1
ATOM 1571 N N . PHE A 1 189 ? 10.750 11.578 -21.054 1.00 54.84 189 PHE A N 1
ATOM 1572 C CA . PHE A 1 189 ? 11.421 12.829 -21.370 1.00 54.84 189 PHE A CA 1
ATOM 1573 C C . PHE A 1 189 ? 11.868 13.629 -20.136 1.00 54.84 189 PHE A C 1
ATOM 1575 O O . PHE A 1 189 ? 12.610 14.596 -20.303 1.00 54.84 189 PHE A O 1
ATOM 1582 N N . ASP A 1 190 ? 11.463 13.234 -18.922 1.00 55.25 190 ASP A N 1
ATOM 1583 C CA . ASP A 1 190 ? 11.835 13.904 -17.675 1.00 55.25 190 ASP A CA 1
ATOM 1584 C C . ASP A 1 190 ? 12.899 13.085 -16.917 1.00 55.25 190 ASP A C 1
ATOM 1586 O O . ASP A 1 190 ? 12.792 11.869 -16.739 1.00 55.25 190 ASP A O 1
ATOM 1590 N N . ILE A 1 191 ? 13.938 13.766 -16.426 1.00 45.22 191 ILE A N 1
ATOM 1591 C CA . ILE A 1 191 ? 15.135 13.223 -15.743 1.00 45.22 191 ILE A CA 1
ATOM 1592 C C . ILE A 1 191 ? 14.768 12.319 -14.544 1.00 45.22 191 ILE A C 1
ATOM 1594 O O . ILE A 1 191 ? 15.568 11.523 -14.057 1.00 45.22 191 ILE A O 1
ATOM 1598 N N . ARG A 1 192 ? 13.516 12.362 -14.080 1.00 51.34 192 ARG A N 1
ATOM 1599 C CA . ARG A 1 192 ? 12.976 11.532 -12.995 1.00 51.34 192 ARG A CA 1
ATOM 1600 C C . ARG A 1 192 ? 12.939 10.024 -13.297 1.00 51.34 192 ARG A C 1
ATOM 1602 O O . ARG A 1 192 ? 12.902 9.227 -12.354 1.00 51.34 192 ARG A O 1
ATOM 1609 N N . PHE A 1 193 ? 13.032 9.611 -14.564 1.00 51.59 193 PHE A N 1
ATOM 1610 C CA . PHE A 1 193 ? 13.211 8.200 -14.952 1.00 51.59 193 PHE A CA 1
ATOM 1611 C C . PHE A 1 193 ? 14.544 7.597 -14.484 1.00 51.59 193 PHE A C 1
ATOM 1613 O O . PHE A 1 193 ? 14.675 6.376 -14.340 1.00 51.59 193 PHE A O 1
ATOM 1620 N N . GLU A 1 194 ? 15.536 8.450 -14.211 1.00 54.59 194 GLU A N 1
ATOM 1621 C CA . GLU A 1 194 ? 16.913 8.049 -13.922 1.00 54.59 194 GLU A CA 1
ATOM 1622 C C . GLU A 1 194 ? 17.067 7.248 -12.620 1.00 54.59 194 GLU A C 1
ATOM 1624 O O . GLU A 1 194 ? 18.085 6.599 -12.412 1.00 54.59 194 GLU A O 1
ATOM 1629 N N . ASN A 1 195 ? 16.062 7.200 -11.743 1.00 61.16 195 ASN A N 1
ATOM 1630 C CA . ASN A 1 195 ? 16.233 6.568 -10.433 1.00 61.16 195 ASN A CA 1
ATOM 1631 C C . ASN A 1 195 ? 15.833 5.088 -10.363 1.00 61.16 195 ASN A C 1
ATOM 1633 O O . ASN A 1 195 ? 16.346 4.382 -9.493 1.00 61.16 195 ASN A O 1
ATOM 1637 N N . PHE A 1 196 ? 14.935 4.588 -11.225 1.00 63.34 196 PHE A N 1
ATOM 1638 C CA . PHE A 1 196 ? 14.498 3.184 -11.127 1.00 63.34 196 PHE A CA 1
ATOM 1639 C C . PHE A 1 196 ? 15.299 2.239 -11.996 1.00 63.34 196 PHE A C 1
ATOM 1641 O O . PHE A 1 196 ? 15.887 1.277 -11.500 1.00 63.34 196 PHE A O 1
ATOM 1648 N N . LEU A 1 197 ? 15.322 2.514 -13.301 1.00 64.69 197 LEU A N 1
ATOM 1649 C CA . LEU A 1 197 ? 15.991 1.636 -14.248 1.00 64.69 197 LEU A CA 1
ATOM 1650 C C . LEU A 1 197 ? 17.495 1.597 -13.993 1.00 64.69 197 LEU A C 1
ATOM 1652 O O . LEU A 1 197 ? 18.124 0.625 -14.370 1.00 64.69 197 LEU A O 1
ATOM 1656 N N . PHE A 1 198 ? 18.071 2.571 -13.289 1.00 65.94 198 PHE A N 1
ATOM 1657 C CA . PHE A 1 198 ? 19.484 2.565 -12.903 1.00 65.94 198 PHE A CA 1
ATOM 1658 C C . PHE A 1 198 ? 19.766 1.853 -11.576 1.00 65.94 198 PHE A C 1
ATOM 1660 O O . PHE A 1 198 ? 20.930 1.647 -11.238 1.00 65.94 198 PHE A O 1
ATOM 1667 N N . ASN A 1 199 ? 18.731 1.481 -10.820 1.00 81.62 19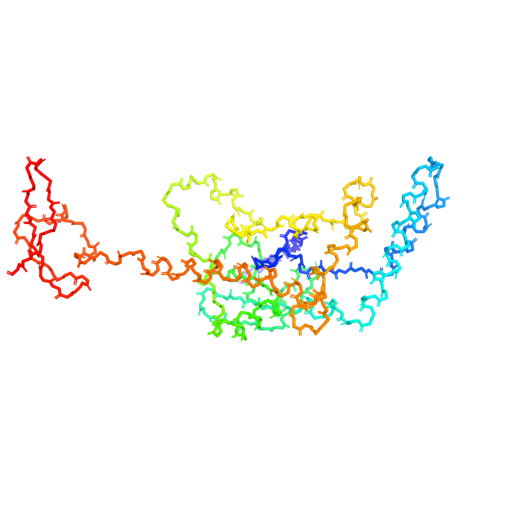9 ASN A N 1
ATOM 1668 C CA . ASN A 1 199 ? 18.863 0.997 -9.455 1.00 81.62 199 ASN A CA 1
ATOM 1669 C C . ASN A 1 199 ? 18.319 -0.431 -9.318 1.00 81.62 199 ASN A C 1
ATOM 1671 O O . ASN A 1 199 ? 17.322 -0.682 -8.642 1.00 81.62 199 ASN A O 1
ATOM 1675 N N . GLU A 1 200 ? 19.014 -1.370 -9.966 1.00 83.81 200 GLU A N 1
ATOM 1676 C CA . GLU A 1 200 ? 18.661 -2.799 -10.015 1.00 83.81 200 GLU A CA 1
ATOM 1677 C C . GLU A 1 200 ? 18.449 -3.402 -8.615 1.00 83.81 200 GLU A C 1
ATOM 1679 O O . GLU A 1 200 ? 17.552 -4.218 -8.414 1.00 83.81 200 GLU A O 1
ATOM 1684 N N . LYS A 1 201 ? 19.184 -2.926 -7.598 1.00 88.50 201 LYS A N 1
ATOM 1685 C CA . LYS A 1 201 ? 19.014 -3.377 -6.204 1.00 88.50 201 LYS A CA 1
ATOM 1686 C C . LYS A 1 201 ? 17.645 -3.053 -5.602 1.00 88.50 201 LYS A C 1
ATOM 1688 O O . LYS A 1 201 ? 17.345 -3.617 -4.552 1.00 88.50 201 LYS A O 1
ATOM 1693 N N . ASP A 1 202 ? 16.856 -2.156 -6.195 1.00 87.44 202 ASP A N 1
ATOM 1694 C CA . ASP A 1 202 ? 15.502 -1.814 -5.746 1.00 87.44 202 ASP A CA 1
ATOM 1695 C C . ASP A 1 202 ? 14.415 -2.539 -6.565 1.00 87.44 202 ASP A C 1
ATOM 1697 O O . ASP A 1 202 ? 13.248 -2.511 -6.182 1.00 87.44 202 ASP A O 1
ATOM 1701 N N . TRP A 1 203 ? 14.770 -3.271 -7.632 1.00 86.31 203 TRP A N 1
ATOM 1702 C CA . TRP A 1 203 ? 13.806 -4.006 -8.469 1.00 86.31 203 TRP A CA 1
ATOM 1703 C C . TRP A 1 203 ? 13.076 -5.119 -7.727 1.00 86.31 203 TRP A C 1
ATOM 1705 O O . TRP A 1 203 ? 12.006 -5.548 -8.157 1.00 86.31 203 TRP A O 1
ATOM 1715 N N . TYR A 1 204 ? 13.608 -5.542 -6.578 1.00 89.44 204 TYR A N 1
ATOM 1716 C CA . TYR A 1 204 ? 12.975 -6.542 -5.729 1.00 89.44 204 TYR A CA 1
ATOM 1717 C C . TYR A 1 204 ? 11.525 -6.188 -5.369 1.00 89.44 204 TYR A C 1
ATOM 1719 O O . TYR A 1 204 ? 10.701 -7.077 -5.199 1.00 89.44 204 TYR A O 1
ATOM 1727 N N . ILE A 1 205 ? 11.168 -4.901 -5.318 1.00 87.12 205 ILE A N 1
ATOM 1728 C CA . ILE A 1 205 ? 9.799 -4.468 -5.012 1.00 87.12 205 ILE A CA 1
ATOM 1729 C C . ILE A 1 205 ? 8.757 -4.939 -6.032 1.00 87.12 205 ILE A C 1
ATOM 1731 O O . ILE A 1 205 ? 7.577 -4.997 -5.698 1.00 87.12 205 ILE A O 1
ATOM 1735 N N . LEU A 1 206 ? 9.181 -5.251 -7.259 1.00 83.56 206 LEU A N 1
ATOM 1736 C CA . LEU A 1 206 ? 8.302 -5.730 -8.321 1.00 83.56 206 LEU A CA 1
ATOM 1737 C C . LEU A 1 206 ? 8.048 -7.235 -8.214 1.00 83.56 206 LEU A C 1
ATOM 1739 O O . LEU A 1 206 ? 7.163 -7.754 -8.886 1.00 83.56 206 LEU A O 1
ATOM 1743 N N . TYR A 1 207 ? 8.781 -7.941 -7.347 1.00 87.00 207 TYR A N 1
ATOM 1744 C CA . TYR A 1 207 ? 8.591 -9.369 -7.115 1.00 87.00 207 TYR A CA 1
ATOM 1745 C C . TYR A 1 207 ? 7.361 -9.615 -6.274 1.00 87.00 207 TYR A C 1
ATOM 1747 O O . TYR A 1 207 ? 7.085 -8.885 -5.328 1.00 87.00 207 TYR A O 1
ATOM 1755 N N . LEU A 1 208 ? 6.587 -10.636 -6.632 1.00 88.06 208 LEU A N 1
ATOM 1756 C CA . LEU A 1 208 ? 5.414 -11.022 -5.857 1.00 88.06 208 LEU A CA 1
ATOM 1757 C C . LEU A 1 208 ? 5.874 -11.402 -4.446 1.00 88.06 208 LEU A C 1
ATOM 1759 O O . LEU A 1 208 ? 6.777 -12.227 -4.331 1.00 88.06 208 LEU A O 1
ATOM 1763 N N . PRO A 1 209 ? 5.277 -10.849 -3.377 1.00 92.06 209 PRO A N 1
ATOM 1764 C CA . PRO A 1 209 ? 5.704 -11.159 -2.012 1.00 92.06 209 PRO A CA 1
ATOM 1765 C C . PRO A 1 209 ? 5.505 -12.635 -1.637 1.00 92.06 209 PRO A C 1
ATOM 1767 O O . PRO A 1 209 ? 6.083 -13.098 -0.665 1.00 92.06 209 PRO A O 1
ATOM 1770 N N . SER A 1 210 ? 4.696 -13.371 -2.401 1.00 88.94 210 SER A N 1
ATOM 1771 C CA . SER A 1 210 ? 4.473 -14.811 -2.259 1.00 88.94 210 SER A CA 1
ATOM 1772 C C . SER A 1 210 ? 5.509 -15.686 -2.977 1.00 88.94 210 SER A C 1
ATOM 1774 O O . SER A 1 210 ? 5.412 -16.907 -2.904 1.00 88.94 210 SER A O 1
ATOM 1776 N N . GLY A 1 211 ? 6.464 -15.100 -3.707 1.00 89.75 211 GLY A N 1
ATOM 1777 C CA . GLY A 1 211 ? 7.495 -15.849 -4.428 1.00 89.75 211 GLY A CA 1
ATOM 1778 C C . GLY A 1 211 ? 8.618 -16.375 -3.528 1.00 89.75 211 GLY A C 1
ATOM 1779 O O . GLY A 1 211 ? 8.856 -15.866 -2.434 1.00 89.75 211 GLY A O 1
ATOM 1780 N N . GLU A 1 212 ? 9.350 -17.371 -4.023 1.00 90.56 212 GLU A N 1
ATOM 1781 C CA . GLU A 1 212 ? 10.448 -18.022 -3.290 1.00 90.56 212 GLU A CA 1
ATOM 1782 C C . GLU A 1 212 ? 11.822 -17.375 -3.524 1.00 90.56 212 GLU A C 1
ATOM 1784 O O . GLU A 1 212 ? 12.741 -17.631 -2.756 1.00 90.56 212 GLU A O 1
ATOM 1789 N N . SER A 1 213 ? 11.974 -16.517 -4.543 1.00 90.81 213 SER A N 1
ATOM 1790 C CA . SER A 1 213 ? 13.265 -15.876 -4.839 1.00 90.81 213 SER A CA 1
ATOM 1791 C C . SER A 1 213 ? 13.711 -14.921 -3.729 1.00 90.81 213 SER A C 1
ATOM 1793 O O . SER A 1 213 ? 12.884 -14.358 -3.005 1.00 90.81 213 SER A O 1
ATOM 1795 N N . ASP A 1 214 ? 15.015 -14.664 -3.636 1.00 93.75 214 ASP A N 1
ATOM 1796 C CA . ASP A 1 214 ? 15.575 -13.726 -2.657 1.00 93.75 214 ASP A CA 1
ATOM 1797 C C . ASP A 1 214 ? 14.946 -12.330 -2.767 1.00 93.75 214 ASP A C 1
ATOM 1799 O O . ASP A 1 214 ? 14.659 -11.673 -1.762 1.00 93.75 214 ASP A O 1
ATOM 1803 N N . GLU A 1 215 ? 14.660 -11.877 -3.987 1.00 91.62 215 GLU A N 1
ATOM 1804 C CA . GLU A 1 215 ? 13.972 -10.617 -4.241 1.00 91.62 215 GLU A CA 1
ATOM 1805 C C . GLU A 1 215 ? 12.526 -10.625 -3.739 1.00 91.62 215 GLU A C 1
ATOM 1807 O O . GLU A 1 215 ? 12.084 -9.656 -3.112 1.00 91.62 215 GLU A O 1
ATOM 1812 N N . ALA A 1 216 ? 11.796 -11.719 -3.973 1.00 91.62 216 ALA A N 1
ATOM 1813 C CA . ALA A 1 216 ? 10.440 -11.900 -3.469 1.00 91.62 216 ALA A CA 1
ATOM 1814 C C . ALA A 1 216 ? 10.417 -11.891 -1.936 1.00 91.62 216 ALA A C 1
ATOM 1816 O O . ALA A 1 216 ? 9.635 -11.151 -1.335 1.00 91.62 216 ALA A O 1
ATOM 1817 N N . GLN A 1 217 ? 11.347 -12.606 -1.298 1.00 95.38 217 GLN A N 1
ATOM 1818 C CA . GLN A 1 217 ? 11.508 -12.616 0.157 1.00 95.38 217 GLN A CA 1
ATOM 1819 C C . GLN A 1 217 ? 11.877 -11.232 0.701 1.00 95.38 217 GLN A C 1
ATOM 1821 O O . GLN A 1 217 ? 11.346 -10.787 1.725 1.00 95.38 217 GLN A O 1
ATOM 1826 N N . ARG A 1 218 ? 12.742 -10.491 0.000 1.00 95.56 218 ARG A N 1
ATOM 1827 C CA . ARG A 1 218 ? 13.084 -9.109 0.356 1.00 95.56 218 ARG A CA 1
ATOM 1828 C C . ARG A 1 218 ? 11.870 -8.184 0.255 1.00 95.56 218 ARG A C 1
ATOM 1830 O O . ARG A 1 218 ? 11.690 -7.327 1.125 1.00 95.56 218 ARG A O 1
ATOM 1837 N N . ASN A 1 219 ? 11.014 -8.363 -0.753 1.00 93.69 219 ASN A N 1
ATOM 1838 C CA . ASN A 1 219 ? 9.784 -7.583 -0.878 1.00 93.69 219 ASN A CA 1
ATOM 1839 C C . ASN A 1 219 ? 8.753 -7.967 0.184 1.00 93.69 219 ASN A C 1
ATOM 1841 O O . ASN A 1 219 ? 8.138 -7.076 0.769 1.00 93.69 219 ASN A O 1
ATOM 1845 N N . SER A 1 220 ? 8.619 -9.263 0.488 1.00 95.56 220 SER A N 1
ATOM 1846 C CA . SER A 1 220 ? 7.773 -9.766 1.575 1.00 95.56 220 SER A CA 1
ATOM 1847 C C . SER A 1 220 ? 8.139 -9.088 2.886 1.00 95.56 220 SER A C 1
ATOM 1849 O O . SER A 1 220 ? 7.304 -8.409 3.473 1.00 95.56 220 SER A O 1
ATOM 1851 N N . LYS A 1 221 ? 9.419 -9.123 3.282 1.00 96.56 221 LYS A N 1
ATOM 1852 C CA . LYS A 1 221 ? 9.913 -8.469 4.508 1.00 96.56 221 LYS A CA 1
ATOM 1853 C C . LYS A 1 221 ? 9.617 -6.967 4.546 1.00 96.56 221 LYS A C 1
ATOM 1855 O O . LYS A 1 221 ? 9.337 -6.412 5.608 1.00 96.56 221 LYS A O 1
ATOM 1860 N N . ARG A 1 222 ? 9.695 -6.278 3.403 1.00 95.31 222 ARG A N 1
ATOM 1861 C CA . ARG A 1 222 ? 9.338 -4.853 3.301 1.00 95.31 222 ARG A CA 1
ATOM 1862 C C . ARG A 1 222 ? 7.845 -4.641 3.565 1.00 95.31 222 ARG A C 1
ATOM 1864 O O . ARG A 1 222 ? 7.490 -3.769 4.352 1.00 95.31 222 ARG A O 1
ATOM 1871 N N . ILE A 1 223 ? 6.986 -5.435 2.932 1.00 95.31 223 ILE A N 1
ATOM 1872 C CA . ILE A 1 223 ? 5.529 -5.353 3.081 1.00 95.31 223 ILE A CA 1
ATOM 1873 C C . ILE A 1 223 ? 5.087 -5.775 4.490 1.00 95.31 223 ILE A C 1
ATOM 1875 O O . ILE A 1 223 ? 4.246 -5.111 5.089 1.00 95.31 223 ILE A O 1
ATOM 1879 N N . GLU A 1 224 ? 5.699 -6.807 5.067 1.00 95.75 224 GLU A N 1
ATOM 1880 C CA . GLU A 1 224 ? 5.463 -7.270 6.439 1.00 95.75 224 GLU A CA 1
ATOM 1881 C C . GLU A 1 224 ? 5.675 -6.153 7.467 1.00 95.75 224 GLU A C 1
ATOM 1883 O O . GLU A 1 224 ? 4.865 -5.994 8.378 1.00 95.75 224 GLU A O 1
ATOM 1888 N N . LYS A 1 225 ? 6.708 -5.314 7.302 1.00 95.38 225 LYS A N 1
ATOM 1889 C CA . LYS A 1 225 ? 6.921 -4.140 8.169 1.00 95.38 225 LYS A CA 1
ATOM 1890 C C . LYS A 1 225 ? 5.754 -3.153 8.109 1.00 95.38 225 LYS A C 1
ATOM 1892 O O . LYS A 1 225 ? 5.394 -2.575 9.133 1.00 95.38 225 LYS A O 1
ATOM 1897 N N . ASN A 1 226 ? 5.164 -2.964 6.932 1.00 93.94 226 ASN A N 1
ATOM 1898 C CA . ASN A 1 226 ? 4.016 -2.083 6.737 1.00 93.94 226 ASN A CA 1
ATOM 1899 C C . ASN A 1 226 ? 2.749 -2.692 7.355 1.00 93.94 226 ASN A C 1
ATOM 1901 O O . ASN A 1 226 ? 2.052 -2.024 8.116 1.00 93.94 226 ASN A O 1
ATOM 1905 N N . LEU A 1 227 ? 2.513 -3.984 7.121 1.00 94.25 227 LEU A N 1
ATOM 1906 C CA . LEU A 1 227 ? 1.411 -4.739 7.721 1.00 94.25 227 LEU A CA 1
ATOM 1907 C C . LEU A 1 227 ? 1.473 -4.732 9.250 1.00 94.25 227 LEU A C 1
ATOM 1909 O O . LEU A 1 227 ? 0.472 -4.447 9.900 1.00 94.25 227 LEU A O 1
ATOM 1913 N N . LEU A 1 228 ? 2.656 -4.944 9.831 1.00 92.69 228 LEU A N 1
ATOM 1914 C CA . LEU A 1 228 ? 2.868 -4.855 11.274 1.00 92.69 228 LEU A CA 1
ATOM 1915 C C . LEU A 1 228 ? 2.449 -3.499 11.839 1.00 92.69 228 LEU A C 1
ATOM 1917 O O . LEU A 1 228 ? 1.900 -3.452 12.933 1.00 92.69 228 LEU A O 1
ATOM 1921 N N . LYS A 1 229 ? 2.710 -2.397 11.129 1.00 90.44 229 LYS A N 1
ATOM 1922 C CA . LYS A 1 229 ? 2.305 -1.058 11.576 1.00 90.44 229 LYS A CA 1
ATOM 1923 C C . LYS A 1 229 ? 0.794 -0.864 11.501 1.00 90.44 229 LYS A C 1
ATOM 1925 O O . LYS A 1 229 ? 0.236 -0.315 12.443 1.00 90.44 229 LYS A O 1
ATOM 1930 N N . ILE A 1 230 ? 0.153 -1.341 10.432 1.00 89.31 230 ILE A N 1
ATOM 1931 C CA . ILE A 1 230 ? -1.311 -1.319 10.289 1.00 89.31 230 ILE A CA 1
ATOM 1932 C C . ILE A 1 230 ? -1.932 -2.108 11.448 1.00 89.31 230 ILE A C 1
ATOM 1934 O O . ILE A 1 230 ? -2.649 -1.540 12.264 1.00 89.31 230 ILE A O 1
ATOM 1938 N N . ILE A 1 231 ? -1.539 -3.374 11.612 1.00 89.75 231 ILE A N 1
ATOM 1939 C CA . ILE A 1 231 ? -2.096 -4.283 12.623 1.00 89.75 231 ILE A CA 1
ATOM 1940 C C . ILE A 1 231 ? -1.795 -3.808 14.053 1.00 89.75 231 ILE A C 1
ATOM 1942 O O . ILE A 1 231 ? -2.672 -3.824 14.914 1.00 89.75 231 ILE A O 1
ATOM 1946 N N . LYS A 1 232 ? -0.577 -3.326 14.339 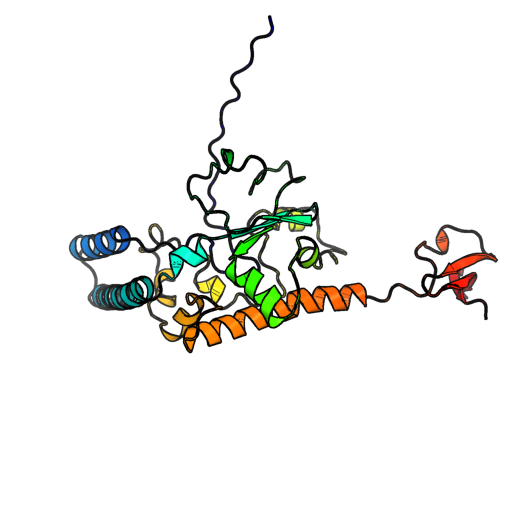1.00 85.81 232 LYS A N 1
ATOM 1947 C CA . LYS A 1 232 ? -0.261 -2.743 15.656 1.00 85.81 232 LYS A CA 1
ATOM 1948 C C . LYS A 1 232 ? -0.983 -1.423 15.905 1.00 85.81 232 LYS A C 1
ATOM 1950 O O . LYS A 1 232 ? -1.270 -1.110 17.054 1.00 85.81 232 LYS A O 1
ATOM 1955 N N . GLY A 1 233 ? -1.264 -0.636 14.867 1.00 77.69 233 GLY A N 1
ATOM 1956 C CA . GLY A 1 233 ? -2.096 0.562 14.974 1.00 77.69 233 GLY A CA 1
ATOM 1957 C C . GLY A 1 233 ? -3.494 0.220 15.490 1.00 77.69 233 GLY A C 1
ATOM 1958 O O . GLY A 1 233 ? -3.994 0.894 16.390 1.00 77.69 233 GLY A O 1
ATOM 1959 N N . ILE A 1 234 ? -4.062 -0.891 15.007 1.00 70.75 234 ILE A N 1
ATOM 1960 C CA . ILE A 1 234 ? -5.322 -1.458 15.506 1.00 70.75 234 ILE A CA 1
ATOM 1961 C C . ILE A 1 234 ? -5.192 -1.806 16.987 1.00 70.75 234 ILE A C 1
ATOM 1963 O O . ILE A 1 234 ? -5.952 -1.291 17.804 1.00 70.75 234 ILE A O 1
ATOM 1967 N N . THR A 1 235 ? -4.218 -2.646 17.361 1.00 66.62 235 THR A N 1
ATOM 1968 C CA . THR A 1 235 ? -4.099 -3.111 18.752 1.00 66.62 235 THR A CA 1
ATOM 1969 C C . THR A 1 235 ? -3.811 -1.962 19.700 1.00 66.62 235 THR A C 1
ATOM 1971 O O . THR A 1 235 ? -4.448 -1.881 20.743 1.00 66.62 235 THR A O 1
ATOM 1974 N N . LYS A 1 236 ? -2.945 -1.015 19.320 1.00 65.50 236 LYS A N 1
ATOM 1975 C CA . LYS A 1 236 ? -2.660 0.175 20.123 1.00 65.50 236 LYS A CA 1
ATOM 1976 C C . LYS A 1 236 ? -3.911 1.021 20.340 1.00 65.50 236 LYS A C 1
ATOM 1978 O O . LYS A 1 236 ? -4.092 1.483 21.459 1.00 65.50 236 LYS A O 1
ATOM 1983 N N . ASN A 1 237 ? -4.770 1.184 19.333 1.00 57.41 237 ASN A N 1
ATOM 1984 C CA . ASN A 1 237 ? -6.029 1.925 19.452 1.00 57.41 237 ASN A CA 1
ATOM 1985 C C . ASN A 1 237 ? -7.126 1.150 20.196 1.00 57.41 237 ASN A C 1
ATOM 1987 O O . ASN A 1 237 ? -7.874 1.755 20.950 1.00 57.41 237 ASN A O 1
ATOM 1991 N N . ILE A 1 238 ? -7.193 -0.176 20.079 1.00 57.16 238 ILE A N 1
ATOM 1992 C CA . ILE A 1 238 ? -8.050 -1.000 20.949 1.00 57.16 238 ILE A CA 1
ATOM 1993 C C . ILE A 1 238 ? -7.561 -0.899 22.404 1.00 57.16 238 ILE A C 1
ATOM 1995 O O . ILE A 1 238 ? -8.356 -0.809 23.335 1.00 57.16 238 ILE A O 1
ATOM 1999 N N . THR A 1 239 ? -6.242 -0.832 22.606 1.00 52.00 239 THR A N 1
ATOM 2000 C CA . THR A 1 239 ? -5.623 -0.569 23.911 1.00 52.00 239 THR A CA 1
ATOM 2001 C C . THR A 1 239 ? -5.497 0.918 24.251 1.00 52.00 239 THR A C 1
ATOM 2003 O O . THR A 1 239 ? -4.942 1.222 25.312 1.00 52.00 239 THR A O 1
ATOM 2006 N N . LEU A 1 240 ? -5.994 1.859 23.422 1.00 55.09 240 LEU A N 1
ATOM 2007 C CA . LEU A 1 240 ? -6.192 3.246 23.854 1.00 55.09 240 LEU A CA 1
ATOM 2008 C C . LEU A 1 240 ? -7.281 3.142 24.900 1.00 55.09 240 LEU A C 1
ATOM 2010 O O . LEU A 1 240 ? -8.461 3.077 24.577 1.00 55.09 240 LEU A O 1
ATOM 2014 N N . LYS A 1 241 ? -6.801 2.988 26.138 1.00 56.38 241 LYS A N 1
ATOM 2015 C CA . LYS A 1 241 ? -7.514 2.565 27.332 1.00 56.38 241 LYS A CA 1
ATOM 2016 C C . LYS A 1 241 ? -8.972 2.955 27.216 1.00 56.38 241 LYS A C 1
ATOM 2018 O O . LYS A 1 241 ? -9.295 4.129 27.407 1.00 56.38 241 LYS A O 1
ATOM 2023 N N . VAL A 1 242 ? -9.834 1.971 26.947 1.00 69.81 242 VAL A N 1
ATOM 2024 C CA . VAL A 1 242 ? -11.240 2.097 27.310 1.00 69.81 242 VAL A CA 1
ATOM 2025 C C . VAL A 1 242 ? -11.205 2.574 28.750 1.00 69.81 242 VAL A C 1
ATOM 2027 O O . VAL A 1 242 ? -10.667 1.894 29.630 1.00 69.81 242 VAL A O 1
ATOM 2030 N N . ARG A 1 243 ? -11.596 3.833 28.955 1.00 81.62 243 ARG A N 1
ATOM 2031 C CA . ARG A 1 243 ? -11.412 4.454 30.257 1.00 81.62 243 ARG A CA 1
ATOM 2032 C C . ARG A 1 243 ? -12.208 3.607 31.249 1.00 81.62 243 ARG A C 1
ATOM 2034 O O . ARG A 1 243 ? -13.344 3.258 30.924 1.00 81.62 243 ARG A O 1
ATOM 2041 N N . PRO A 1 244 ? -11.639 3.252 32.412 1.00 90.38 244 PRO A N 1
ATOM 2042 C CA . PRO A 1 244 ? -12.355 2.429 33.381 1.00 90.38 244 PRO A CA 1
ATOM 2043 C C . PRO A 1 244 ? -13.702 3.055 33.769 1.00 90.38 244 PRO A C 1
ATOM 2045 O O . PRO A 1 244 ? -14.698 2.360 33.915 1.00 90.38 244 PRO A O 1
ATOM 2048 N N . SER A 1 245 ? -13.752 4.389 33.828 1.00 91.88 245 SER A N 1
ATOM 2049 C CA . SER A 1 245 ? -14.957 5.170 34.104 1.00 91.88 245 SER A CA 1
ATOM 2050 C C . SER A 1 245 ? -16.002 5.129 32.969 1.00 91.88 245 SER A C 1
ATOM 2052 O O . SER A 1 245 ? -15.689 4.757 31.839 1.00 91.88 245 SER A O 1
ATOM 2054 N N . PRO A 1 246 ? -17.260 5.532 33.232 1.00 94.88 246 PRO A N 1
ATOM 2055 C CA . PRO A 1 246 ? -18.312 5.594 32.212 1.00 94.88 246 PRO A CA 1
ATOM 2056 C C . PRO A 1 246 ? -17.893 6.427 30.998 1.00 94.88 246 PRO A C 1
ATOM 2058 O O . PRO A 1 246 ? -17.205 7.425 31.182 1.00 94.88 246 PRO A O 1
ATOM 2061 N N . SER A 1 247 ? -18.323 6.077 29.779 1.00 90.31 247 SER A N 1
ATOM 2062 C CA . SER A 1 247 ? -17.935 6.750 28.515 1.00 90.31 247 SER A CA 1
ATOM 2063 C C . SER A 1 247 ? -18.509 8.161 28.309 1.00 90.31 247 SER A C 1
ATOM 2065 O O . SER A 1 247 ? -17.970 8.937 27.521 1.00 90.31 247 SER A O 1
ATOM 2067 N N . GLU A 1 248 ? -19.516 8.566 29.081 1.00 93.00 248 GLU A N 1
ATOM 2068 C CA . GLU A 1 248 ? -20.090 9.921 29.040 1.00 93.00 248 GLU A CA 1
ATOM 2069 C C . GLU A 1 248 ? -19.373 10.887 29.995 1.00 93.00 248 GLU A C 1
ATOM 2071 O O . GLU A 1 248 ? -18.865 10.487 31.046 1.00 93.00 248 GLU A O 1
ATOM 2076 N N . SER A 1 249 ? -19.305 12.173 29.641 1.00 92.50 249 SER A N 1
ATOM 2077 C CA . SER A 1 249 ? -18.650 13.188 30.479 1.00 92.50 249 SER A CA 1
ATOM 2078 C C . SER A 1 249 ? -19.380 13.390 31.813 1.00 92.50 249 SER A C 1
ATOM 2080 O O . SER A 1 249 ? -20.597 13.549 31.837 1.00 92.50 249 SER A O 1
ATOM 2082 N N . ALA A 1 250 ? -18.629 13.475 32.918 1.00 94.38 250 ALA A N 1
ATOM 2083 C CA . ALA A 1 250 ? -19.173 13.779 34.248 1.00 94.38 250 ALA A CA 1
ATOM 2084 C C . ALA A 1 250 ? -19.808 15.184 34.337 1.00 94.38 250 ALA A C 1
ATOM 2086 O O . ALA A 1 250 ? -20.597 15.460 35.232 1.00 94.38 250 ALA A O 1
ATOM 2087 N N . THR A 1 251 ? -19.498 16.086 33.404 1.00 95.31 251 THR A N 1
ATOM 2088 C CA . THR A 1 251 ? -20.110 17.424 33.339 1.00 95.31 251 THR A CA 1
ATOM 2089 C C . THR A 1 251 ? -21.567 17.404 32.874 1.00 95.31 251 THR A C 1
ATOM 2091 O O . THR A 1 251 ? -22.262 18.395 33.055 1.00 95.31 251 THR A O 1
ATOM 2094 N N . LEU A 1 252 ? -22.038 16.299 32.283 1.00 95.50 252 LEU A N 1
ATOM 2095 C CA . LEU A 1 252 ? -23.412 16.160 31.779 1.00 95.50 252 LEU A CA 1
ATOM 2096 C C . LEU A 1 252 ? -24.430 15.813 32.872 1.00 95.50 252 LEU A C 1
ATOM 2098 O O . LEU A 1 252 ? -25.628 15.767 32.613 1.00 95.50 252 LEU A O 1
ATOM 2102 N N . PHE A 1 253 ? -23.963 15.545 34.087 1.00 95.81 253 PHE A N 1
ATOM 2103 C CA . PHE A 1 253 ? -24.780 15.015 35.168 1.00 95.81 253 PHE A CA 1
ATOM 2104 C C . PHE A 1 253 ? -24.547 15.810 36.452 1.00 95.81 253 PHE A C 1
ATOM 2106 O O . PHE A 1 253 ? -23.504 16.441 36.647 1.00 95.81 253 PHE A O 1
ATOM 2113 N N . LYS A 1 254 ? -25.527 15.751 37.355 1.00 96.19 254 LYS A N 1
ATOM 2114 C CA . LYS A 1 254 ? -25.441 16.392 38.670 1.00 96.19 254 LYS A CA 1
ATOM 2115 C C . LYS A 1 254 ? -24.462 15.634 39.577 1.00 96.19 254 LYS A C 1
ATOM 2117 O O . LYS A 1 254 ? -24.322 14.411 39.462 1.00 96.19 254 LYS A O 1
ATOM 2122 N N . GLN A 1 255 ? -23.811 16.354 40.493 1.00 97.06 255 GLN A N 1
ATOM 2123 C CA . GLN A 1 255 ? -22.973 15.757 41.538 1.00 97.06 255 GLN A CA 1
ATOM 2124 C C . GLN A 1 255 ? -23.757 14.672 42.296 1.00 97.06 255 GLN A C 1
ATOM 2126 O O . GLN A 1 255 ? -24.958 14.810 42.519 1.00 97.06 255 GLN A O 1
ATOM 2131 N N . GLY A 1 256 ? -23.091 13.568 42.640 1.00 96.56 256 GLY A N 1
ATOM 2132 C CA . GLY A 1 256 ? -23.716 12.416 43.294 1.00 96.56 256 GLY A CA 1
ATOM 2133 C C . GLY A 1 256 ? -24.327 11.374 42.346 1.00 96.56 256 GLY A C 1
ATOM 2134 O O . GLY A 1 256 ? -24.658 10.277 42.794 1.00 96.56 256 GLY A O 1
ATOM 2135 N N . THR A 1 257 ? -24.425 11.648 41.038 1.00 97.94 257 THR A N 1
ATOM 2136 C CA . THR A 1 257 ? -24.892 10.650 40.055 1.00 97.94 257 THR A CA 1
ATOM 2137 C C . THR A 1 257 ? -23.955 9.443 40.030 1.00 97.94 257 THR A C 1
ATOM 2139 O O . THR A 1 257 ? -22.739 9.610 39.914 1.00 97.94 257 THR A O 1
ATOM 2142 N N . LYS A 1 258 ? -24.515 8.228 40.104 1.00 97.69 258 LYS A N 1
ATOM 2143 C CA . LYS A 1 258 ? -23.771 6.963 40.023 1.00 97.69 258 LYS A CA 1
ATOM 2144 C C . LYS A 1 258 ? -23.955 6.297 38.659 1.00 97.69 258 LYS A C 1
ATOM 2146 O O . LYS A 1 258 ? -25.074 6.239 38.158 1.00 97.69 258 LYS A O 1
ATOM 2151 N N . LYS A 1 259 ? -22.885 5.752 38.074 1.00 97.56 259 LYS A N 1
ATOM 2152 C CA . LYS A 1 259 ? -22.944 4.999 36.810 1.00 97.56 259 LYS A CA 1
ATOM 2153 C C . LYS A 1 259 ? -21.875 3.907 36.762 1.00 97.56 259 LYS A C 1
ATOM 2155 O O . LYS A 1 259 ? -20.791 4.068 37.323 1.00 97.56 259 LYS A O 1
ATOM 2160 N N . LYS A 1 260 ? -22.191 2.787 36.108 1.00 96.75 260 LYS A N 1
ATOM 2161 C CA . LYS A 1 260 ? -21.257 1.671 35.913 1.00 96.75 260 LYS A CA 1
ATOM 2162 C C . LYS A 1 260 ? -20.220 2.053 34.855 1.00 96.75 260 LYS A C 1
ATOM 2164 O O . LYS A 1 260 ? -20.575 2.552 33.788 1.00 96.75 260 LYS A O 1
ATOM 2169 N N . GLY A 1 261 ? -18.950 1.878 35.191 1.00 94.00 261 GLY A N 1
ATOM 2170 C CA . GLY A 1 261 ? -17.820 2.086 34.301 1.00 94.00 261 GLY A CA 1
ATOM 2171 C C . GLY A 1 261 ? -17.667 0.957 33.288 1.00 94.00 261 GLY A C 1
ATOM 2172 O O . GLY A 1 261 ? -18.298 -0.096 33.399 1.00 94.00 261 GLY A O 1
ATOM 2173 N N . ASN A 1 262 ? -16.796 1.171 32.306 1.00 90.06 262 ASN A N 1
ATOM 2174 C CA . ASN A 1 262 ? -16.460 0.146 31.321 1.00 90.06 262 ASN A CA 1
ATOM 2175 C C . ASN A 1 262 ? -15.636 -1.005 31.930 1.00 90.06 262 ASN A C 1
ATOM 2177 O O . ASN A 1 262 ? -15.555 -2.074 31.337 1.00 90.06 262 ASN A O 1
ATOM 2181 N N . ASP A 1 263 ? -15.043 -0.803 33.114 1.00 91.25 263 ASP A N 1
ATOM 2182 C CA . ASP A 1 263 ? -14.392 -1.854 33.911 1.00 91.25 263 ASP A CA 1
ATOM 2183 C C . ASP A 1 263 ? -15.384 -2.660 34.777 1.00 91.25 263 ASP A C 1
ATOM 2185 O O . ASP A 1 263 ? -14.979 -3.516 35.560 1.00 91.25 263 ASP A O 1
ATOM 2189 N N . GLY A 1 264 ? -16.685 -2.372 34.668 1.00 92.56 264 GLY A N 1
ATOM 2190 C CA . GLY A 1 264 ? -17.740 -3.012 35.446 1.00 92.56 264 GLY A CA 1
ATOM 2191 C C . GLY A 1 264 ? -17.907 -2.477 36.871 1.00 92.56 264 GLY A C 1
ATOM 2192 O O . GLY A 1 264 ? -18.807 -2.934 37.575 1.00 92.56 264 GLY A O 1
ATOM 2193 N N . MET A 1 265 ? -17.103 -1.500 37.290 1.00 96.50 265 MET A N 1
ATOM 2194 C CA . MET A 1 265 ? -17.132 -0.945 38.644 1.00 96.50 265 MET A CA 1
ATOM 2195 C C . MET A 1 265 ? -18.061 0.263 38.722 1.00 96.50 265 MET A C 1
ATOM 2197 O O . MET A 1 265 ? -18.377 0.892 37.713 1.00 96.50 265 MET A O 1
ATOM 2201 N N . MET A 1 266 ? -18.529 0.610 39.919 1.00 97.56 266 MET A N 1
ATOM 2202 C CA . MET A 1 266 ? -19.394 1.776 40.097 1.00 97.56 266 MET A CA 1
ATOM 2203 C C . MET A 1 266 ? -18.572 3.054 40.243 1.00 97.56 266 MET A C 1
ATOM 2205 O O . MET A 1 266 ? -17.572 3.098 40.955 1.00 97.56 266 MET A O 1
ATOM 2209 N N . TYR A 1 267 ? -19.022 4.117 39.586 1.00 97.94 267 TYR A N 1
ATOM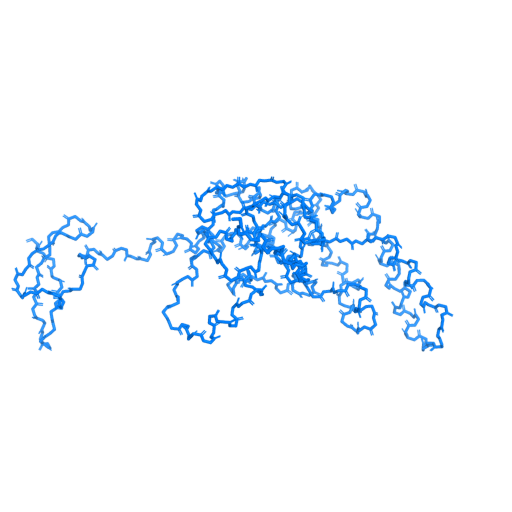 2210 C CA . TYR A 1 267 ? -18.450 5.453 39.693 1.00 97.94 267 TYR A CA 1
ATOM 2211 C C . TYR A 1 267 ? -19.514 6.431 40.168 1.00 97.94 267 TYR A C 1
ATOM 2213 O O . TYR A 1 267 ? -20.674 6.308 39.784 1.00 97.94 267 TYR A O 1
ATOM 2221 N N . ILE A 1 268 ? -19.116 7.412 40.972 1.00 97.81 268 ILE A N 1
ATOM 2222 C CA . ILE A 1 268 ? -19.945 8.534 41.411 1.00 97.81 268 ILE A CA 1
ATOM 2223 C C . ILE A 1 268 ? -19.317 9.850 40.956 1.00 97.81 268 ILE A C 1
ATOM 2225 O O . ILE A 1 268 ? -18.093 9.958 40.865 1.00 97.81 268 ILE A O 1
ATOM 2229 N N . ILE A 1 269 ? -20.137 10.846 40.641 1.00 97.69 269 ILE A N 1
ATOM 2230 C CA . ILE A 1 269 ? -19.642 12.180 40.296 1.00 97.69 269 ILE A CA 1
ATOM 2231 C C . ILE A 1 269 ? -19.319 12.952 41.564 1.00 97.69 269 ILE A C 1
ATOM 2233 O O . ILE A 1 269 ? -20.206 13.203 42.381 1.00 97.69 269 ILE A O 1
ATOM 2237 N N . ASP A 1 270 ? -18.059 13.358 41.674 1.00 97.12 270 ASP A N 1
ATOM 2238 C CA . ASP A 1 270 ? -17.536 14.190 42.750 1.00 97.12 270 ASP A CA 1
ATOM 2239 C C . ASP A 1 270 ? -16.921 15.470 42.165 1.0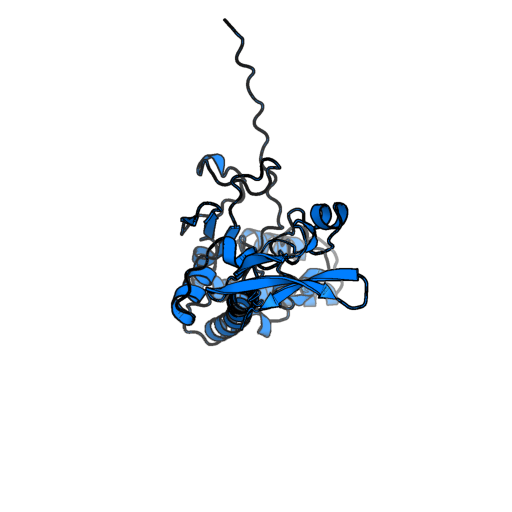0 97.12 270 ASP A C 1
ATOM 2241 O O . ASP A 1 270 ? -16.440 15.483 41.023 1.00 97.12 270 ASP A O 1
ATOM 2245 N N . VAL A 1 271 ? -16.953 16.552 42.936 1.00 96.25 271 VAL A 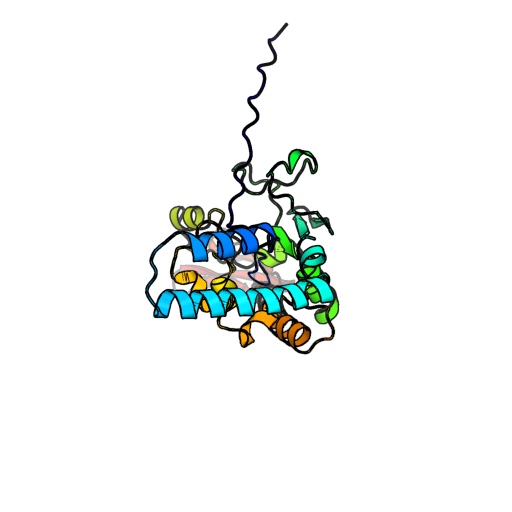N 1
ATOM 2246 C CA . VAL A 1 271 ? -16.407 17.851 42.531 1.00 96.25 271 VAL A CA 1
ATOM 2247 C C . VAL A 1 271 ? -14.981 17.937 43.054 1.00 96.25 271 VAL A C 1
ATOM 2249 O O . VAL A 1 271 ? -14.729 17.772 44.245 1.00 96.25 271 VAL A O 1
ATOM 2252 N N . ASN A 1 272 ? -14.011 18.160 42.167 1.00 94.38 272 ASN A N 1
ATOM 2253 C CA . ASN A 1 272 ? -12.630 18.337 42.611 1.00 94.38 272 ASN A CA 1
ATOM 2254 C C . ASN A 1 272 ? -12.420 19.718 43.267 1.00 94.38 272 ASN A C 1
ATOM 2256 O O . ASN A 1 272 ? -13.265 20.603 43.174 1.00 94.38 272 ASN A O 1
ATOM 2260 N N . LYS A 1 273 ? -11.238 19.947 43.853 1.00 95.44 273 LYS A N 1
ATOM 2261 C CA . LYS A 1 273 ? -10.865 21.234 44.478 1.00 95.44 273 LYS A CA 1
ATOM 2262 C C . LYS A 1 273 ? -10.988 22.476 43.573 1.00 95.44 273 LYS A C 1
ATOM 2264 O O . LYS A 1 273 ? -10.983 23.587 44.079 1.00 95.44 273 LYS A O 1
ATOM 2269 N N . ASN A 1 274 ? -11.085 22.291 42.254 1.00 94.38 274 ASN A N 1
ATOM 2270 C CA . ASN A 1 274 ? -11.228 23.363 41.269 1.00 94.38 274 ASN A CA 1
ATOM 2271 C C . ASN A 1 274 ? -12.685 23.526 40.782 1.00 94.38 274 ASN A C 1
ATOM 2273 O O . ASN A 1 274 ? -12.905 24.178 39.766 1.00 94.38 274 ASN A O 1
ATOM 2277 N N . GLY A 1 275 ? -13.673 22.888 41.420 1.00 93.88 275 GLY A N 1
ATOM 2278 C CA . GLY A 1 275 ? -15.079 22.983 41.011 1.00 93.88 275 GLY A CA 1
ATOM 2279 C C . GLY A 1 275 ? -15.459 22.137 39.787 1.00 93.88 275 GLY A C 1
ATOM 2280 O O . GLY A 1 275 ? -16.532 22.325 39.224 1.00 93.88 275 GLY A O 1
ATOM 2281 N N . VAL A 1 276 ? -14.602 21.206 39.343 1.00 95.56 276 VAL A N 1
ATOM 2282 C CA . VAL A 1 276 ? -14.840 20.398 38.132 1.00 95.56 276 VAL A CA 1
ATOM 2283 C C . VAL A 1 276 ? -15.372 19.010 38.490 1.00 95.56 276 VAL A C 1
ATOM 2285 O O . VAL A 1 276 ? -14.704 18.255 39.204 1.00 95.56 276 VAL A O 1
ATOM 2288 N N . ASN A 1 277 ? -16.522 18.643 37.914 1.00 96.56 277 ASN A N 1
ATOM 2289 C CA . ASN A 1 277 ? -17.122 17.309 38.027 1.00 96.56 277 ASN A CA 1
ATOM 2290 C C . ASN A 1 277 ? -16.210 16.229 37.423 1.00 96.56 277 ASN A C 1
ATOM 2292 O O . ASN A 1 277 ? -15.823 16.308 36.252 1.00 96.56 277 ASN A O 1
ATOM 2296 N N . ARG A 1 278 ? -15.900 15.180 38.195 1.00 96.56 278 ARG A N 1
ATOM 2297 C CA . ARG A 1 278 ? -15.141 14.005 37.738 1.00 96.56 278 ARG A CA 1
ATOM 2298 C C . ARG A 1 278 ? -15.772 12.707 38.236 1.00 96.56 278 ARG A C 1
ATOM 2300 O O . ARG A 1 278 ? -16.316 12.648 39.332 1.00 96.56 278 ARG A O 1
ATOM 2307 N N . TRP A 1 279 ? -15.645 11.645 37.441 1.00 97.38 279 TRP A N 1
ATOM 2308 C CA . TRP A 1 279 ? -15.975 10.289 37.879 1.00 97.38 279 TRP A CA 1
ATOM 2309 C C . TRP A 1 279 ? -14.959 9.810 38.923 1.00 97.38 279 TRP A C 1
ATOM 2311 O O . TRP A 1 279 ? -13.761 9.756 38.640 1.00 97.38 279 TRP A O 1
ATOM 2321 N N . LYS A 1 280 ? -15.441 9.416 40.100 1.00 96.62 280 LYS A N 1
ATOM 2322 C CA . LYS A 1 280 ? -14.665 8.821 41.192 1.00 96.62 280 LYS A CA 1
ATOM 2323 C C . LYS A 1 280 ? -15.142 7.390 41.410 1.00 96.62 280 LYS A C 1
ATOM 2325 O O . LYS A 1 280 ? -16.344 7.155 41.496 1.00 96.62 280 LYS A O 1
ATOM 2330 N N . LYS A 1 281 ? -14.217 6.432 41.446 1.00 96.94 281 LYS A N 1
ATOM 2331 C CA . LYS A 1 281 ? -14.552 5.020 41.669 1.00 96.94 281 LYS A CA 1
ATOM 2332 C C . LYS A 1 281 ? -15.112 4.864 43.085 1.00 96.94 281 LYS A C 1
ATOM 2334 O O . LYS A 1 281 ? -14.501 5.357 44.030 1.00 96.94 281 LYS A O 1
ATOM 2339 N N . VAL A 1 282 ? -16.279 4.239 43.205 1.00 93.94 282 VAL A N 1
ATOM 2340 C CA . VAL A 1 282 ? -16.852 3.836 44.491 1.00 93.94 282 VAL A CA 1
ATOM 2341 C C . VAL A 1 282 ? -16.134 2.544 44.862 1.00 93.94 282 VAL A C 1
ATOM 2343 O O . VAL A 1 282 ? -16.262 1.558 44.136 1.00 93.94 282 VAL A O 1
ATOM 2346 N N . VAL A 1 283 ? -15.288 2.612 45.890 1.00 80.88 283 VAL A N 1
ATOM 2347 C CA . VAL A 1 283 ? -14.618 1.439 46.472 1.00 80.88 283 VAL A CA 1
ATOM 2348 C C . VAL A 1 283 ? -15.626 0.671 47.310 1.00 80.88 283 VAL A C 1
ATOM 2350 O O . VAL A 1 283 ? -16.426 1.350 47.994 1.00 80.88 283 VAL A O 1
#

Sequence (283 aa):
MSSIKKIQNMKGGGSWTSLCPICGIHFRISFDKSTIEELSNYSSKKRKSEDQLIKLNKIISNFKKFKIIEKNNKMFSKYNKITMLLPNGIIKHNIKYDDNCDFDKYTEVFFNDSRMETAGLPMHTECWKLAESKFNHKLKYEDFLFNKNETKLTKEEKRKLDLSIYLLHYIDYKIASKYSTQDWIDNIFDIRFENFLFNEKDWYILYLPSGESDEAQRNSKRIEKNLLKIIKGITKNITLKVRPSPSESATLFKQGTKKKGNDGMMYIIDVNKNGVNRWKKVV

Secondary structure (DSSP, 8-state):
---------------TT-B-TTT--BS-----HHHHHHHHHHHHSS---HHHHHHHHHHHHHHHHHHHHHHHHTHHHHHTEEEEE-TTS-EEEEEEP-TT--GGGSTT--SS-S-TTS--EEEEHHHHHHHHHHHS----GGGGGGG---SS--HHHHHHTSSSTT--TTS--TTTHHHHT--TTTTTTSGGGGGTTT-GGGGGGGS-TT--SHHHHHHHHHHHHHHHHHHHHHHHHHTS---SS-SS-GGGS-TT-EEE-TTS-EEEEEE-TTS-EEEEE--

Organism: NCBI:txid1070528

Radius of gyration: 25.72 Å; chains: 1; bounding box: 72×41×81 Å

Foldseek 3Di:
DDDPPPDPDDFDDLDLLAAALQLRATLDPDDDPVLLVVLVVVLPPDDDPPVVNVLSVLLSVLVVVVVVVCVVQVQSVQSQWKWWAWPVRDIDTRDGDDSRLCCVVVVQEDLADPVPNTHTRIHRRLLQVLLCVVVVDRDHRVLQVLVVVPPDDDPVNVVVCHRNPSHDPVADCVLSVLNSPCPPPVCVVPPSVSPPSVCVVSCLCSGRCPDDDPSSVVNSVSSVVSSCCSVVSVVVVVPPDQDQADPDDQVVDDFQDWDQGPVRFIWGWDQDPVRDTDTDTDD